Protein AF-S4NLB2-F1 (afdb_monomer)

Solvent-accessible surface area (backbone atoms only — not comparable to full-atom values): 12018 Å² total; per-residue (Å²): 134,70,88,69,50,58,39,32,38,24,29,46,69,40,74,61,77,80,77,90,59,89,82,64,66,84,83,55,87,78,69,77,88,74,82,73,82,70,80,75,80,68,74,53,26,36,31,35,31,47,52,83,40,72,53,58,50,55,47,63,77,41,76,91,56,56,74,74,56,48,50,53,54,40,44,74,73,70,43,65,55,66,62,39,52,50,54,41,51,52,45,51,54,44,50,50,51,51,48,50,52,43,42,76,73,70,27,49,74,48,79,26,43,81,86,69,60,47,70,69,60,57,70,69,28,42,33,38,34,16,38,22,48,46,69,31,36,50,60,53,49,73,73,54,44,54,35,86,41,37,42,46,26,36,27,60,49,55,91,82,42,74,26,91,67,22,35,55,57,66,37,52,78,35,50,64,62,38,52,51,37,52,76,72,57,40,48,37,78,41,75,45,81,59,88,88,84,86,90,86,80,83,82,84,128

Mean predicted aligned error: 9.2 Å

pLDDT: mean 83.98, std 18.99, range [32.34, 98.25]

Radius of gyration: 21.21 Å; Cα contacts (8 Å, |Δi|>4): 287; chains: 1; bounding box: 66×61×53 Å

Sequence (205 aa):
MSVLNNFTVSIAKGIRRLRQNKELCDRLSGRRQHGINEPRLKLDKCLIVSKVTRYEYEKHSHDNIADADLEKILRKRGSDYDAMISNHREQKSFEEGVARSLKEMGLQVEMASRLTYNDKLINWCDVVVPCGGDGTFLLAASRVRDANKPVIGFNSAPHKSVGRLCLPTWCSNDVKGALLALKEGRFRWMRRSRIRTTITCEPKL

Organism: NCBI:txid116150

Nearest PDB structures (foldseek):
  7n29-assembly2_B  TM=8.737E-01  e=9.988E-12  Homo sapiens
  7n29-assembly2_C-4  TM=9.320E-01  e=6.155E-11  Homo sapiens
  7r4l-assembly1_A-2  TM=9.170E-01  e=3.661E-11  Homo sapiens
  7r4m-assembly1_A-2  TM=9.453E-01  e=1.258E-10  Homo sapiens
  7n29-assembly1_A-3  TM=9.520E-01  e=1.981E-10  Homo sapiens

Structure (mmCIF, N/CA/C/O backbone):
data_AF-S4NLB2-F1
#
_entry.id   AF-S4NLB2-F1
#
loop_
_atom_site.group_PDB
_atom_site.id
_atom_site.type_symbol
_atom_site.label_atom_id
_atom_site.label_alt_id
_atom_site.label_comp_id
_atom_site.label_asym_id
_atom_site.label_entity_id
_atom_site.label_seq_id
_atom_site.pdbx_PDB_ins_code
_atom_site.Cartn_x
_atom_site.Cartn_y
_atom_site.Cartn_z
_atom_site.occupancy
_atom_site.B_iso_or_equiv
_atom_site.auth_seq_id
_atom_site.auth_comp_id
_atom_site.auth_asym_id
_atom_site.auth_atom_id
_atom_site.pdbx_PDB_model_num
ATOM 1 N N . MET A 1 1 ? -6.076 -15.756 26.752 1.00 39.25 1 MET A N 1
ATOM 2 C CA . MET A 1 1 ? -6.018 -15.124 25.411 1.00 39.25 1 MET A CA 1
ATOM 3 C C . MET A 1 1 ? -6.215 -16.225 24.377 1.00 39.25 1 MET A C 1
ATOM 5 O O . MET A 1 1 ? -5.323 -17.046 24.221 1.00 39.25 1 MET A O 1
ATOM 9 N N . SER A 1 2 ? -7.419 -16.368 23.812 1.00 36.69 2 SER A N 1
ATOM 10 C CA . SER A 1 2 ? -7.791 -17.590 23.082 1.00 36.69 2 SER A CA 1
ATOM 11 C C . SER A 1 2 ? -7.100 -17.691 21.716 1.00 36.69 2 SER A C 1
ATOM 13 O O . SER A 1 2 ? -6.915 -16.703 21.004 1.00 36.69 2 SER A O 1
ATOM 15 N N . VAL A 1 3 ? -6.754 -18.924 21.344 1.00 41.59 3 VAL A N 1
ATOM 16 C CA . VAL A 1 3 ? -6.052 -19.334 20.112 1.00 41.59 3 VAL A CA 1
ATOM 17 C C . VAL A 1 3 ? -6.827 -18.957 18.827 1.00 41.59 3 VAL A C 1
ATOM 19 O O . VAL A 1 3 ? -6.310 -19.086 17.720 1.00 41.59 3 VAL A O 1
ATOM 22 N N . LEU A 1 4 ? -8.058 -18.446 18.960 1.00 41.47 4 LEU A N 1
ATOM 23 C CA . LEU A 1 4 ? -8.975 -18.105 17.868 1.00 41.47 4 LEU A CA 1
ATOM 24 C C . LEU A 1 4 ? -8.727 -16.726 17.237 1.00 41.47 4 LEU A C 1
ATOM 26 O O . LEU A 1 4 ? -9.200 -16.469 16.129 1.00 41.47 4 LEU A O 1
ATOM 30 N N . ASN A 1 5 ? -7.964 -15.841 17.887 1.00 50.06 5 ASN A N 1
ATOM 31 C CA . ASN A 1 5 ? -7.749 -14.486 17.365 1.00 50.06 5 ASN A CA 1
ATOM 32 C C . ASN A 1 5 ? -6.871 -14.427 16.102 1.00 50.06 5 ASN A C 1
ATOM 34 O O . ASN A 1 5 ? -6.909 -13.416 15.413 1.00 50.06 5 ASN A O 1
ATOM 38 N N . ASN A 1 6 ? -6.177 -15.508 15.728 1.00 57.84 6 ASN A N 1
ATOM 39 C CA . ASN A 1 6 ? -5.274 -15.516 14.568 1.00 57.84 6 ASN A CA 1
ATOM 40 C C . ASN A 1 6 ? -5.946 -15.890 13.230 1.00 57.84 6 ASN A C 1
ATOM 42 O O . ASN A 1 6 ? -5.282 -15.906 12.192 1.00 57.84 6 ASN A O 1
ATOM 46 N N . PHE A 1 7 ? -7.248 -16.204 13.226 1.00 60.56 7 PHE A N 1
ATOM 47 C CA . PHE A 1 7 ? -7.967 -16.664 12.022 1.00 60.56 7 PHE A CA 1
ATOM 48 C C . PHE A 1 7 ? -8.796 -15.586 11.341 1.00 60.56 7 PHE A C 1
ATOM 50 O O . PHE A 1 7 ? -9.510 -15.871 10.382 1.00 60.56 7 PHE A O 1
ATOM 57 N N . THR A 1 8 ? -8.734 -14.350 11.827 1.00 64.62 8 THR A N 1
ATOM 58 C CA . THR A 1 8 ? -9.461 -13.243 11.214 1.00 64.62 8 THR A CA 1
ATOM 59 C C . THR A 1 8 ? -8.553 -12.048 11.015 1.00 64.62 8 THR A C 1
ATOM 61 O O . THR A 1 8 ? -7.635 -11.828 11.793 1.00 64.62 8 THR A O 1
ATOM 64 N N . VAL A 1 9 ? -8.815 -11.268 9.972 1.00 76.75 9 VAL A N 1
ATOM 65 C CA . VAL A 1 9 ? -8.173 -9.966 9.769 1.00 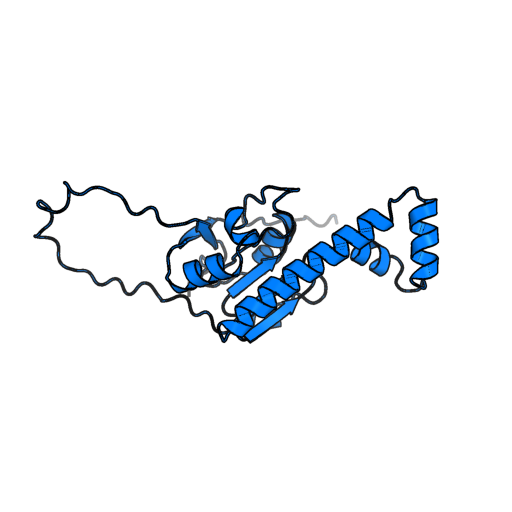76.75 9 VAL A CA 1
ATOM 66 C C . VAL A 1 9 ? -9.234 -8.901 9.602 1.00 76.75 9 VAL A C 1
ATOM 68 O O . VAL A 1 9 ? -10.186 -9.095 8.842 1.00 76.75 9 VAL A O 1
ATOM 71 N N . SER A 1 10 ? -9.093 -7.804 10.340 1.00 81.62 10 SER A N 1
ATOM 72 C CA . SER A 1 10 ? -9.953 -6.640 10.173 1.00 81.62 10 SER A CA 1
ATOM 73 C C . SER A 1 10 ? -9.522 -5.867 8.928 1.00 81.62 10 SER A C 1
ATOM 75 O O . SER A 1 10 ? -8.360 -5.490 8.794 1.00 81.62 10 SER A O 1
ATOM 77 N N . ILE A 1 11 ? -10.452 -5.658 8.001 1.00 80.12 11 ILE A N 1
ATOM 78 C CA . ILE A 1 11 ? -10.231 -4.935 6.747 1.00 80.12 11 ILE A CA 1
ATOM 79 C C . ILE A 1 11 ? -11.267 -3.822 6.589 1.00 80.12 11 ILE A C 1
ATOM 81 O O . ILE A 1 11 ? -12.413 -3.959 7.029 1.00 80.12 11 ILE A O 1
ATOM 85 N N . ALA A 1 12 ? -10.905 -2.739 5.910 1.00 79.81 12 ALA A N 1
ATOM 86 C CA . ALA A 1 12 ? -11.854 -1.685 5.562 1.00 79.81 12 ALA A CA 1
ATOM 87 C C . ALA A 1 12 ? -12.629 -2.051 4.279 1.00 79.81 12 ALA A C 1
ATOM 89 O O . ALA A 1 12 ? -12.026 -2.331 3.248 1.00 79.81 12 ALA A O 1
ATOM 90 N N . LYS A 1 13 ? -13.973 -2.069 4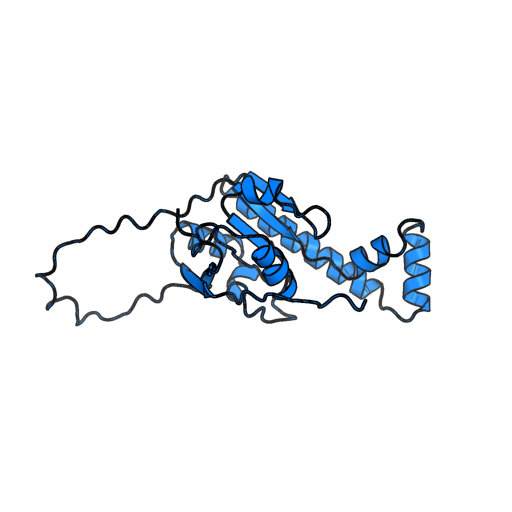.322 1.00 71.69 13 LYS A N 1
ATOM 91 C CA . LYS A 1 13 ? -14.818 -2.488 3.174 1.00 71.69 13 LYS A CA 1
ATOM 92 C C . LYS A 1 13 ? -15.356 -1.319 2.333 1.00 71.69 13 LYS A C 1
ATOM 94 O O . LYS A 1 13 ? -15.708 -1.512 1.174 1.00 71.69 13 LYS A O 1
ATOM 99 N N . GLY A 1 14 ? -15.536 -0.141 2.932 1.00 69.94 14 GLY A N 1
ATOM 100 C CA . GLY A 1 14 ? -16.174 1.020 2.290 1.00 69.94 14 GLY A CA 1
ATOM 101 C C . GLY A 1 14 ? -16.943 1.914 3.267 1.00 69.94 14 GLY A C 1
ATOM 102 O O . GLY A 1 14 ? -16.952 1.642 4.469 1.00 69.94 14 GLY A O 1
ATOM 103 N N . ILE A 1 15 ? -17.593 2.961 2.745 1.00 73.44 15 ILE A N 1
ATOM 104 C CA . ILE A 1 15 ? -18.320 3.975 3.530 1.00 73.44 15 ILE A CA 1
ATOM 105 C C . ILE A 1 15 ? -19.581 3.381 4.192 1.00 73.44 15 ILE A C 1
ATOM 107 O O . ILE A 1 15 ? -20.318 2.598 3.583 1.00 73.44 15 ILE A O 1
ATOM 111 N N . ARG A 1 16 ? -19.859 3.772 5.442 1.00 67.00 16 ARG A N 1
ATOM 112 C CA . ARG A 1 16 ? -21.134 3.554 6.138 1.00 67.00 16 ARG A CA 1
ATOM 113 C C . ARG A 1 16 ? -22.218 4.365 5.410 1.00 67.00 16 ARG A C 1
ATOM 115 O O . ARG A 1 16 ? -22.202 5.589 5.460 1.00 67.00 16 ARG A O 1
ATOM 122 N N . ARG A 1 17 ? -23.171 3.712 4.729 1.00 53.12 17 ARG A N 1
ATOM 123 C CA . ARG A 1 17 ? -24.374 4.415 4.241 1.00 53.12 17 ARG A CA 1
ATOM 124 C C . ARG A 1 17 ? -25.126 4.967 5.455 1.00 53.12 17 ARG A C 1
ATOM 126 O O . ARG A 1 17 ? -25.558 4.178 6.294 1.00 53.12 17 ARG A O 1
ATOM 133 N N . LEU A 1 18 ? -25.318 6.284 5.524 1.00 48.66 18 LEU A N 1
ATOM 134 C CA . LEU A 1 18 ? -26.366 6.875 6.354 1.00 48.66 18 LEU A CA 1
ATOM 135 C C . LEU A 1 18 ? -27.696 6.330 5.817 1.00 48.66 18 LEU A C 1
ATOM 137 O O . LEU A 1 18 ? -28.077 6.631 4.687 1.00 48.66 18 LEU A O 1
ATOM 141 N N . ARG A 1 19 ? -28.374 5.453 6.564 1.00 43.06 19 ARG A N 1
ATOM 142 C CA . ARG A 1 19 ? -29.752 5.078 6.225 1.00 43.06 19 ARG A CA 1
ATOM 143 C C . ARG A 1 19 ? -30.606 6.338 6.377 1.00 43.06 19 ARG A C 1
ATOM 145 O O . ARG A 1 19 ? -30.843 6.772 7.499 1.00 43.06 19 ARG A O 1
ATOM 152 N N . GLN A 1 20 ? -31.078 6.903 5.269 1.00 42.66 20 GLN A N 1
ATOM 153 C CA . GLN A 1 20 ? -32.262 7.758 5.280 1.00 42.66 20 GLN A CA 1
ATOM 154 C C . GLN A 1 20 ? -33.452 6.868 5.653 1.00 42.66 20 GLN A C 1
ATOM 156 O O . GLN A 1 20 ? -34.029 6.219 4.796 1.00 42.66 20 GLN A O 1
ATOM 161 N N . ASN A 1 21 ? -33.771 6.774 6.939 1.00 37.91 21 ASN A N 1
ATOM 162 C CA . ASN A 1 21 ? -35.079 6.323 7.405 1.00 37.91 21 ASN A CA 1
ATOM 163 C C . ASN A 1 21 ? -35.520 7.326 8.464 1.00 37.91 21 ASN A C 1
ATOM 165 O O . ASN A 1 21 ? -35.259 7.148 9.652 1.00 37.91 21 ASN A O 1
ATOM 169 N N . LYS A 1 22 ? -36.151 8.410 8.005 1.00 39.72 22 LYS A N 1
ATOM 170 C CA . LYS A 1 22 ? -36.712 9.455 8.867 1.00 39.72 22 LYS A CA 1
ATOM 171 C C . LYS A 1 22 ? -38.007 9.006 9.570 1.00 39.72 22 LYS A C 1
ATOM 173 O O . LYS A 1 22 ? -38.509 9.737 10.403 1.00 39.72 22 LYS A O 1
ATOM 178 N N . GLU A 1 23 ? -38.498 7.790 9.311 1.00 36.69 23 GLU A N 1
ATOM 179 C CA . GLU A 1 23 ? -39.781 7.291 9.847 1.00 36.69 23 GLU A CA 1
ATOM 180 C C . GLU A 1 23 ? -39.677 6.093 10.808 1.00 36.69 23 GLU A C 1
ATOM 182 O O . GLU A 1 23 ? -40.691 5.597 11.287 1.00 36.69 23 GLU A O 1
ATOM 187 N N . LEU A 1 24 ? -38.470 5.641 11.174 1.00 41.00 24 LEU A N 1
ATOM 188 C CA . LEU A 1 24 ? -38.309 4.657 12.263 1.00 41.00 24 LEU A CA 1
ATOM 189 C C . LEU A 1 24 ? -37.907 5.287 13.607 1.00 41.00 24 LEU A C 1
ATOM 191 O O . LEU A 1 24 ? -37.727 4.563 14.587 1.00 41.00 24 LEU A O 1
ATOM 195 N N . CYS A 1 25 ? -37.735 6.613 13.653 1.00 35.28 25 CYS A N 1
ATOM 196 C CA . CYS A 1 25 ? -37.145 7.302 14.801 1.00 35.28 25 CYS A CA 1
ATOM 197 C C . CYS A 1 25 ? -38.129 7.520 15.966 1.00 35.28 25 CYS A C 1
ATOM 199 O O . CYS A 1 25 ? -37.687 7.569 17.109 1.00 35.28 25 CYS A O 1
ATOM 201 N N . ASP A 1 26 ? -39.443 7.528 15.715 1.00 34.34 26 ASP A N 1
ATOM 202 C CA . ASP A 1 26 ? -40.438 7.857 16.753 1.00 34.34 26 ASP A CA 1
ATOM 203 C C . ASP A 1 26 ? -41.002 6.650 17.517 1.00 34.34 26 ASP A C 1
ATOM 205 O O . ASP A 1 26 ? -41.709 6.821 18.506 1.00 34.34 26 ASP A O 1
ATOM 209 N N . ARG A 1 27 ? -40.669 5.410 17.126 1.00 34.75 27 ARG A N 1
ATOM 210 C CA . ARG A 1 27 ? -41.156 4.192 17.817 1.00 34.75 27 ARG A CA 1
ATOM 211 C C . ARG A 1 27 ? -40.106 3.467 18.661 1.00 34.75 27 ARG A C 1
ATOM 213 O O . ARG A 1 27 ? -40.389 2.404 19.207 1.00 34.75 27 ARG A O 1
ATOM 220 N N . LEU A 1 28 ? -38.899 4.019 18.789 1.00 40.19 28 LEU A N 1
ATOM 221 C CA . LEU A 1 28 ? -37.799 3.416 19.561 1.00 40.19 28 LEU A CA 1
ATOM 222 C C . LEU A 1 28 ? -37.285 4.299 20.707 1.00 40.19 28 LEU A C 1
ATOM 224 O O . LEU A 1 28 ? -36.246 3.995 21.294 1.00 40.19 28 LEU A O 1
ATOM 228 N N . SER A 1 29 ? -38.050 5.316 21.106 1.00 37.59 29 SER A N 1
ATOM 229 C CA . SER A 1 29 ? -37.806 6.212 22.250 1.00 37.59 29 SER A CA 1
ATOM 230 C C . SER A 1 29 ? -37.788 5.519 23.632 1.00 37.59 29 SER A C 1
ATOM 232 O O . SER A 1 29 ? -37.754 6.187 24.658 1.00 37.59 29 SER A O 1
ATOM 234 N N . GLY A 1 30 ? -37.733 4.181 23.684 1.00 36.88 30 GLY A N 1
ATOM 235 C CA . GLY A 1 30 ? -37.656 3.387 24.915 1.00 36.88 30 GLY A CA 1
ATOM 236 C C . GLY A 1 30 ? -36.421 2.490 25.084 1.00 36.88 30 GLY A C 1
ATOM 237 O O . GLY A 1 30 ? -36.326 1.801 26.098 1.00 36.88 30 GLY A O 1
ATOM 238 N N . ARG A 1 31 ? -35.457 2.441 24.149 1.00 36.84 31 ARG A N 1
ATOM 239 C CA . ARG A 1 31 ? -34.266 1.577 24.320 1.00 36.84 31 ARG A CA 1
ATOM 240 C C . ARG A 1 31 ? -33.025 2.368 24.727 1.00 36.84 31 ARG A C 1
ATOM 242 O O . ARG A 1 31 ? -32.374 2.999 23.904 1.00 36.84 31 ARG A O 1
ATOM 249 N N . ARG A 1 32 ? -32.730 2.267 26.031 1.00 36.62 32 ARG A N 1
ATOM 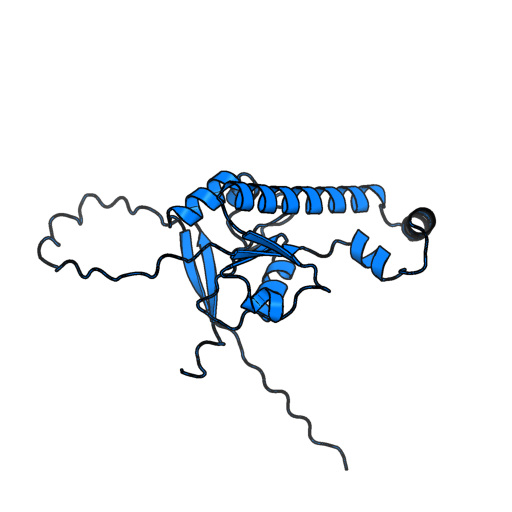250 C CA . ARG A 1 32 ? -31.481 2.599 26.740 1.00 36.62 32 ARG A CA 1
ATOM 251 C C . ARG A 1 32 ? -30.278 2.757 25.803 1.00 36.62 32 ARG A C 1
ATOM 253 O O . ARG A 1 32 ? -29.897 1.808 25.120 1.00 36.62 32 ARG A O 1
ATOM 260 N N . GLN A 1 33 ? -29.644 3.927 25.865 1.00 37.69 33 GLN A N 1
ATOM 261 C CA . GLN A 1 33 ? -28.302 4.166 25.344 1.00 37.69 33 GLN A CA 1
ATOM 262 C C . GLN A 1 33 ? -27.330 3.159 25.980 1.00 37.69 33 GLN A C 1
ATOM 264 O O . GLN A 1 33 ? -26.836 3.354 27.085 1.00 37.69 33 GLN A O 1
ATOM 269 N N . HIS A 1 34 ? -27.072 2.047 25.296 1.00 32.34 34 HIS A N 1
ATOM 270 C CA . HIS A 1 34 ? -25.879 1.254 25.544 1.00 32.34 34 HIS A CA 1
ATOM 271 C C . HIS A 1 34 ? -24.748 1.928 24.773 1.00 32.34 34 HIS A C 1
ATOM 273 O O . HIS A 1 34 ? -24.600 1.739 23.565 1.00 32.34 34 HIS A O 1
ATOM 279 N N . GLY A 1 35 ? -23.986 2.763 25.479 1.00 38.03 35 GLY A N 1
ATOM 280 C CA . GLY A 1 35 ? -22.687 3.235 25.025 1.00 38.03 35 GLY A CA 1
ATOM 281 C C . GLY A 1 35 ? -21.752 2.042 24.874 1.00 38.03 35 GLY A C 1
ATOM 282 O O . GLY A 1 35 ? -21.059 1.658 25.811 1.00 38.03 35 GLY A O 1
ATOM 283 N N . ILE A 1 36 ? -21.753 1.425 23.695 1.00 38.19 36 ILE A N 1
ATOM 284 C CA . ILE A 1 36 ? -20.679 0.523 23.301 1.00 38.19 36 ILE A CA 1
ATOM 285 C C . ILE A 1 36 ? -19.493 1.438 23.006 1.00 38.19 36 ILE A C 1
ATOM 287 O O . ILE A 1 36 ? -19.477 2.131 21.990 1.00 38.19 36 ILE A O 1
ATOM 291 N N . ASN A 1 37 ? -18.522 1.468 23.920 1.00 37.03 37 ASN A N 1
ATOM 292 C CA . ASN A 1 37 ? -17.165 1.925 23.643 1.00 37.03 37 ASN A CA 1
ATOM 293 C C . ASN A 1 37 ? -16.599 1.050 22.510 1.00 37.03 37 ASN A C 1
ATOM 295 O O . ASN A 1 37 ? -15.885 0.081 22.766 1.00 37.03 37 ASN A O 1
ATOM 299 N N . GLU A 1 38 ? -16.950 1.334 21.251 1.00 47.97 38 GLU A N 1
ATOM 300 C CA . GLU A 1 38 ? -16.191 0.796 20.128 1.00 47.97 38 GLU A CA 1
ATOM 301 C C . GLU A 1 38 ? -14.771 1.364 20.266 1.00 47.97 38 GLU A C 1
ATOM 303 O O . GLU A 1 38 ? -14.618 2.588 20.359 1.00 47.97 38 GLU A O 1
ATOM 308 N N . PRO A 1 39 ? -13.730 0.517 20.335 1.00 48.28 39 PRO A N 1
ATOM 309 C CA . PRO A 1 39 ? -12.367 1.000 20.459 1.00 48.28 39 PRO A CA 1
ATOM 310 C C . PRO A 1 39 ? -12.077 1.915 19.270 1.00 48.28 39 PRO A C 1
ATOM 312 O O . PRO A 1 39 ? -12.137 1.492 18.113 1.00 48.28 39 PRO A O 1
ATOM 315 N N . ARG A 1 40 ? -11.795 3.193 19.554 1.00 57.66 40 ARG A N 1
ATOM 316 C CA . ARG A 1 40 ? -11.295 4.123 18.541 1.00 57.66 40 ARG A CA 1
ATOM 317 C C . ARG A 1 40 ? -10.033 3.503 17.953 1.00 57.66 40 ARG A C 1
ATOM 319 O O . ARG A 1 40 ? -9.150 3.086 18.701 1.00 57.66 40 ARG A O 1
ATOM 326 N N . LEU A 1 41 ? -9.982 3.402 16.627 1.00 66.56 41 LEU A N 1
ATOM 327 C CA . LEU A 1 41 ? -8.827 2.851 15.932 1.00 66.56 41 LEU A CA 1
ATOM 328 C C . LEU A 1 41 ? -7.604 3.685 16.325 1.00 66.56 41 LEU A C 1
ATOM 330 O O . LEU A 1 41 ? -7.553 4.877 16.020 1.00 66.56 41 LEU A O 1
ATOM 334 N N . LYS A 1 42 ? -6.653 3.080 17.036 1.00 75.69 42 LYS A N 1
ATOM 335 C CA . LYS A 1 42 ? -5.387 3.739 17.333 1.00 75.69 42 LYS A CA 1
ATOM 336 C C . LYS A 1 42 ? -4.598 3.798 16.028 1.00 75.69 42 LYS A C 1
ATOM 338 O O . LYS A 1 42 ? -4.337 2.766 15.418 1.00 75.69 42 LYS A O 1
ATOM 343 N N . LEU A 1 43 ? -4.330 5.008 15.557 1.00 83.56 43 LEU A N 1
ATOM 344 C CA . LEU A 1 43 ? -3.747 5.291 14.250 1.00 83.56 43 LEU A CA 1
ATOM 345 C C . LEU A 1 43 ? -2.539 6.204 14.443 1.00 83.56 43 LEU A C 1
ATOM 347 O O . LEU A 1 43 ? -2.528 7.304 13.908 1.00 83.56 43 LEU A O 1
ATOM 351 N N . ASP A 1 44 ? -1.548 5.766 15.221 1.00 92.38 44 ASP A N 1
ATOM 352 C CA . ASP A 1 44 ? -0.354 6.580 15.485 1.00 92.38 44 ASP A CA 1
ATOM 353 C C . ASP A 1 44 ? 0.819 6.113 14.615 1.00 92.38 44 ASP A C 1
ATOM 355 O O . ASP A 1 44 ? 1.572 6.930 14.081 1.00 92.38 44 ASP A O 1
ATOM 359 N N . LYS A 1 45 ? 0.958 4.791 14.437 1.00 96.75 45 LYS A N 1
ATOM 360 C CA . LYS A 1 45 ? 2.035 4.165 13.660 1.00 96.75 45 LYS A CA 1
ATOM 361 C C . LYS A 1 45 ? 1.489 3.360 12.490 1.00 96.75 45 LYS A C 1
ATOM 363 O O . LYS A 1 45 ? 0.773 2.372 12.669 1.00 96.75 45 LYS A O 1
ATOM 368 N N . CYS A 1 46 ? 1.874 3.748 11.284 1.00 97.19 46 CYS A N 1
ATOM 369 C CA . CYS A 1 46 ? 1.436 3.137 10.043 1.00 97.19 46 CYS A CA 1
ATOM 370 C C . CYS A 1 46 ? 2.601 2.462 9.319 1.00 97.19 46 CYS A C 1
ATOM 372 O O . CYS A 1 46 ? 3.631 3.083 9.066 1.00 97.19 46 CYS A O 1
ATOM 374 N N . LEU A 1 47 ? 2.409 1.205 8.924 1.00 98.25 47 LEU A N 1
ATOM 375 C CA . LEU A 1 47 ? 3.331 0.497 8.044 1.00 98.25 47 LEU A CA 1
ATOM 376 C C . LEU A 1 47 ? 2.749 0.404 6.636 1.00 98.25 47 LEU A C 1
ATOM 378 O O . LEU A 1 47 ? 1.757 -0.294 6.421 1.00 98.25 47 LEU A O 1
ATOM 382 N N . ILE A 1 48 ? 3.390 1.048 5.668 1.00 98.25 48 ILE A N 1
ATOM 383 C CA . ILE A 1 48 ? 3.061 0.884 4.253 1.00 98.25 48 ILE A CA 1
ATOM 384 C C . ILE A 1 48 ? 3.775 -0.354 3.714 1.00 98.25 48 ILE A C 1
ATOM 386 O O . ILE A 1 48 ? 4.980 -0.517 3.899 1.00 98.25 48 ILE A O 1
ATOM 390 N N . VAL A 1 49 ? 3.034 -1.219 3.020 1.00 98.00 49 VAL A N 1
ATOM 391 C CA . VAL A 1 49 ? 3.607 -2.368 2.303 1.00 98.00 49 VAL A CA 1
ATOM 392 C C . VAL A 1 49 ? 3.565 -2.080 0.810 1.00 98.00 49 VAL A C 1
ATOM 394 O O . VAL A 1 49 ? 2.490 -2.040 0.206 1.00 98.00 49 VAL A O 1
ATOM 397 N N . SER A 1 50 ? 4.741 -1.873 0.230 1.00 96.25 50 SER A N 1
ATOM 398 C CA . SER A 1 50 ? 4.930 -1.509 -1.172 1.00 96.25 50 SER A CA 1
ATOM 399 C C . SER A 1 50 ? 4.792 -2.712 -2.102 1.00 96.25 50 SER A C 1
ATOM 401 O O . SER A 1 50 ? 5.227 -3.830 -1.797 1.00 96.25 50 SER A O 1
ATOM 403 N N . LYS A 1 51 ? 4.215 -2.481 -3.283 1.00 95.19 51 LYS A N 1
ATOM 404 C CA . LYS A 1 51 ? 4.182 -3.478 -4.359 1.00 95.19 51 LYS A CA 1
ATOM 405 C C . LYS A 1 51 ? 5.589 -3.641 -4.932 1.00 95.19 51 LYS A C 1
ATOM 407 O O . LYS A 1 51 ? 6.213 -2.657 -5.308 1.00 95.19 51 LYS A O 1
ATOM 412 N N . VAL A 1 52 ? 6.038 -4.887 -5.093 1.00 93.88 52 VAL A N 1
ATOM 413 C CA . VAL A 1 52 ? 7.218 -5.176 -5.922 1.00 93.88 52 VAL A CA 1
ATOM 414 C C . VAL A 1 52 ? 6.827 -4.986 -7.384 1.00 93.88 52 VAL A C 1
ATOM 416 O O . VAL A 1 52 ? 5.958 -5.686 -7.910 1.00 93.88 52 VAL A O 1
ATOM 419 N N . THR A 1 53 ? 7.425 -3.992 -8.022 1.00 94.19 53 THR A N 1
ATOM 420 C CA . THR A 1 53 ? 7.237 -3.709 -9.446 1.00 94.19 53 THR A CA 1
ATOM 421 C C . THR A 1 53 ? 8.033 -4.693 -10.298 1.00 94.19 53 THR A C 1
ATOM 423 O O . THR A 1 53 ? 9.002 -5.294 -9.837 1.00 94.19 53 THR A O 1
ATOM 426 N N . ARG A 1 54 ? 7.649 -4.845 -11.572 1.00 93.06 54 ARG A N 1
ATOM 427 C CA . ARG A 1 54 ? 8.420 -5.674 -12.509 1.00 93.06 54 ARG A CA 1
ATOM 428 C C . ARG A 1 54 ? 9.865 -5.184 -12.620 1.00 93.06 54 ARG A C 1
ATOM 430 O O . ARG A 1 54 ? 10.766 -6.004 -12.585 1.00 93.06 54 ARG A O 1
ATOM 437 N N . TYR A 1 55 ? 10.072 -3.869 -12.670 1.00 93.50 55 TYR A N 1
ATOM 438 C CA . TYR A 1 55 ? 11.413 -3.287 -12.703 1.00 93.50 55 TYR A CA 1
ATOM 439 C C . TYR A 1 55 ? 12.262 -3.700 -11.493 1.00 93.50 55 TYR A C 1
ATOM 441 O O . TYR A 1 55 ? 13.373 -4.186 -11.665 1.00 93.50 55 TYR A O 1
ATOM 449 N N . GLU A 1 56 ? 11.726 -3.586 -10.273 1.00 92.38 56 GLU A N 1
ATOM 450 C CA . GLU A 1 56 ? 12.443 -4.017 -9.062 1.00 92.38 56 GLU A CA 1
ATOM 451 C C . GLU A 1 56 ? 12.739 -5.517 -9.066 1.00 92.38 56 GLU A C 1
ATOM 453 O O . GLU A 1 56 ? 13.801 -5.926 -8.613 1.00 92.38 56 GLU A O 1
ATOM 458 N N . TYR A 1 57 ? 11.820 -6.336 -9.582 1.00 92.62 57 TYR A N 1
ATOM 459 C CA . TYR A 1 57 ? 12.042 -7.774 -9.713 1.00 92.62 57 TYR A CA 1
ATOM 460 C C . TYR A 1 57 ? 13.174 -8.099 -10.698 1.00 92.62 57 TYR A C 1
ATOM 462 O O . TYR A 1 57 ? 14.037 -8.920 -10.389 1.00 92.62 57 TYR A O 1
ATOM 470 N N . GLU A 1 58 ? 13.187 -7.456 -11.869 1.00 92.75 58 GLU A N 1
ATOM 471 C CA . GLU A 1 58 ? 14.233 -7.649 -12.879 1.00 92.75 58 GLU A CA 1
ATOM 472 C C . GLU A 1 58 ? 15.589 -7.175 -12.356 1.00 92.75 58 GLU A C 1
ATOM 474 O O . GLU A 1 58 ? 16.579 -7.887 -12.512 1.00 92.75 58 GLU A O 1
ATOM 479 N N . LYS A 1 59 ? 15.621 -6.024 -11.672 1.00 90.69 59 LYS A N 1
ATOM 480 C CA . LYS A 1 59 ? 16.827 -5.508 -11.021 1.00 90.69 59 LYS A CA 1
ATOM 481 C C . LYS A 1 59 ? 17.339 -6.477 -9.959 1.00 90.69 59 LYS A C 1
ATOM 483 O O . LYS A 1 59 ? 18.511 -6.823 -9.987 1.00 90.69 59 LYS A O 1
ATOM 488 N N . HIS A 1 60 ? 16.449 -6.993 -9.109 1.00 88.12 60 HIS A N 1
ATOM 489 C CA . HIS A 1 60 ? 16.826 -7.951 -8.071 1.00 88.12 60 HIS A CA 1
ATOM 490 C C . HIS A 1 60 ? 17.314 -9.297 -8.632 1.00 88.12 60 HIS A C 1
ATOM 492 O O . HIS A 1 60 ? 18.206 -9.937 -8.091 1.00 88.12 60 HIS A O 1
ATOM 498 N N . SER A 1 61 ? 16.746 -9.737 -9.755 1.00 86.94 61 SER A N 1
ATOM 499 C CA . SER A 1 61 ? 17.176 -10.973 -10.423 1.00 86.94 61 SER A CA 1
ATOM 500 C C . SER A 1 61 ? 18.554 -10.838 -11.088 1.00 86.94 61 SER A C 1
ATOM 502 O O . SER A 1 61 ? 19.170 -11.847 -11.424 1.00 86.94 61 SER A O 1
ATOM 504 N N . HIS A 1 62 ? 19.037 -9.606 -11.279 1.00 84.69 62 HIS A N 1
ATOM 505 C CA . HIS A 1 62 ? 20.313 -9.279 -11.910 1.00 84.69 62 HIS A CA 1
ATOM 506 C C . HIS A 1 62 ? 21.142 -8.341 -11.013 1.00 84.69 62 HIS A C 1
ATOM 508 O O . HIS A 1 62 ? 21.709 -7.365 -11.502 1.00 84.69 62 HIS A O 1
ATOM 514 N N . ASP A 1 63 ? 21.235 -8.650 -9.711 1.00 74.25 63 ASP A N 1
ATOM 515 C CA . ASP A 1 63 ? 21.869 -7.808 -8.674 1.00 74.25 63 ASP A CA 1
ATOM 516 C C . ASP A 1 63 ? 23.330 -7.381 -8.982 1.00 74.25 63 ASP A C 1
ATOM 518 O O . ASP A 1 63 ? 23.833 -6.433 -8.384 1.00 74.25 63 ASP A O 1
ATOM 522 N N . ASN A 1 64 ? 24.003 -8.025 -9.945 1.00 81.69 64 ASN A N 1
ATOM 523 C CA . ASN A 1 64 ? 25.393 -7.752 -10.340 1.00 81.69 64 ASN A CA 1
ATOM 524 C C . ASN A 1 64 ? 25.545 -7.010 -11.685 1.00 81.69 64 ASN A C 1
ATOM 526 O O . ASN A 1 6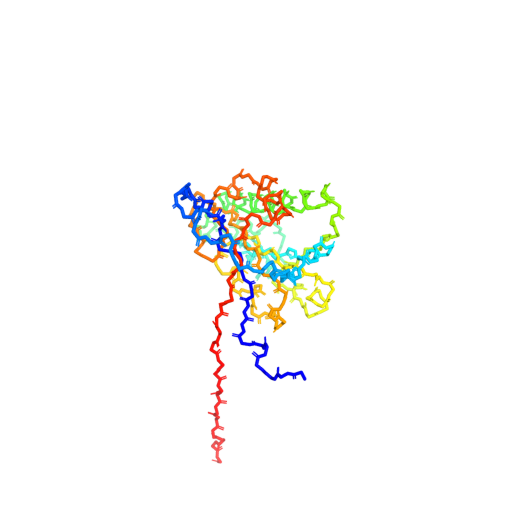4 ? 26.642 -6.987 -12.245 1.00 81.69 64 ASN A O 1
ATOM 530 N N . ILE A 1 65 ? 24.469 -6.453 -12.250 1.00 86.19 65 ILE A N 1
ATOM 531 C CA . ILE A 1 65 ? 24.492 -5.776 -13.556 1.00 86.19 65 ILE A CA 1
ATOM 532 C C . ILE A 1 65 ? 24.186 -4.285 -13.381 1.00 86.19 65 ILE A C 1
ATOM 534 O O . ILE A 1 65 ? 23.296 -3.906 -12.623 1.00 86.19 65 ILE A O 1
ATOM 538 N N . ALA A 1 66 ? 24.914 -3.427 -14.099 1.00 85.75 66 ALA A N 1
ATOM 539 C CA . ALA A 1 66 ? 24.640 -1.993 -14.124 1.00 85.75 66 ALA A CA 1
ATOM 540 C C . ALA A 1 66 ? 23.271 -1.690 -14.765 1.00 85.75 66 ALA A C 1
ATOM 542 O O . ALA A 1 66 ? 22.875 -2.340 -15.733 1.00 85.75 66 ALA A O 1
ATOM 543 N N . ASP A 1 67 ? 22.578 -0.648 -14.291 1.00 83.94 67 ASP A N 1
ATOM 544 C CA . ASP A 1 67 ? 21.228 -0.284 -14.764 1.00 83.94 67 ASP A CA 1
ATOM 545 C C . ASP A 1 67 ? 21.161 -0.095 -16.300 1.00 83.94 67 ASP A C 1
ATOM 547 O O . ASP A 1 67 ? 20.191 -0.504 -16.938 1.00 83.94 67 ASP A O 1
ATOM 551 N N . ALA A 1 68 ? 22.220 0.445 -16.917 1.00 86.44 68 ALA A N 1
ATOM 552 C CA . ALA A 1 68 ? 22.304 0.625 -18.371 1.00 86.44 68 ALA A CA 1
ATOM 553 C C . ALA A 1 68 ? 22.378 -0.701 -19.153 1.00 86.44 68 ALA A C 1
ATOM 555 O O . ALA A 1 68 ? 21.871 -0.801 -20.272 1.00 86.44 68 ALA A O 1
ATOM 556 N N . ASP A 1 69 ? 23.005 -1.729 -18.584 1.00 90.25 69 ASP A N 1
ATOM 557 C CA . ASP A 1 69 ? 23.096 -3.044 -19.218 1.00 90.25 69 ASP A CA 1
ATOM 558 C C . ASP A 1 69 ? 21.837 -3.875 -18.958 1.00 90.25 69 ASP A C 1
ATOM 560 O O . ASP A 1 69 ? 21.395 -4.612 -19.844 1.00 90.25 69 ASP A O 1
ATOM 564 N N . LEU A 1 70 ? 21.188 -3.680 -17.805 1.00 91.00 70 LEU A N 1
ATOM 565 C CA . LEU A 1 70 ? 19.866 -4.236 -17.526 1.00 91.00 70 LEU A CA 1
ATOM 566 C C . LEU A 1 70 ? 18.841 -3.768 -18.568 1.00 91.00 70 LEU A C 1
ATOM 568 O O . LEU A 1 70 ? 18.112 -4.592 -19.120 1.00 91.00 70 LEU A O 1
ATOM 572 N N . GLU A 1 71 ? 18.823 -2.474 -18.901 1.00 93.94 71 GLU A N 1
ATOM 573 C CA . GLU A 1 71 ? 17.952 -1.940 -19.954 1.00 93.94 71 GLU A CA 1
ATOM 574 C C . GLU A 1 71 ? 18.161 -2.664 -21.293 1.00 93.94 71 GLU A C 1
ATOM 576 O O . GLU A 1 71 ? 17.197 -3.149 -21.895 1.00 93.94 71 GLU A O 1
ATOM 581 N N . LYS A 1 72 ? 19.416 -2.803 -21.744 1.00 93.56 72 LYS A N 1
ATOM 582 C CA . LYS A 1 72 ? 19.743 -3.503 -22.999 1.00 93.56 72 LYS A CA 1
ATOM 583 C C . LYS A 1 72 ? 19.257 -4.951 -22.981 1.00 93.56 72 LYS A C 1
ATOM 585 O O . LYS A 1 72 ? 18.684 -5.413 -23.968 1.00 93.56 72 LYS A O 1
ATOM 590 N N . ILE A 1 73 ? 19.462 -5.666 -21.872 1.00 92.25 73 ILE A N 1
ATOM 591 C CA . ILE A 1 73 ? 19.020 -7.059 -21.706 1.00 92.25 73 ILE A CA 1
ATOM 592 C C . ILE A 1 73 ? 17.494 -7.153 -21.805 1.00 92.25 73 ILE A C 1
ATOM 594 O O . ILE A 1 73 ? 16.974 -8.004 -22.532 1.00 92.25 73 ILE A O 1
ATOM 598 N N . LEU A 1 74 ? 16.773 -6.274 -21.106 1.00 93.88 74 LEU A N 1
ATOM 599 C CA . LEU A 1 74 ? 15.312 -6.273 -21.086 1.00 93.88 74 LEU A CA 1
ATOM 600 C C . LEU A 1 74 ? 14.729 -5.948 -22.463 1.00 93.88 74 LEU A C 1
ATOM 602 O O . LEU A 1 74 ? 13.840 -6.668 -22.928 1.00 93.88 74 LEU A O 1
ATOM 606 N N . ARG A 1 75 ? 15.273 -4.938 -23.152 1.00 95.62 75 ARG A N 1
ATOM 607 C CA . ARG A 1 75 ? 14.865 -4.595 -24.522 1.00 95.62 75 ARG A CA 1
ATOM 608 C C . ARG A 1 75 ? 15.171 -5.725 -25.505 1.00 95.62 75 ARG A C 1
ATOM 610 O O . ARG A 1 75 ? 14.304 -6.089 -26.294 1.00 95.62 75 ARG A O 1
ATOM 617 N N . LYS A 1 76 ? 16.349 -6.356 -25.416 1.00 95.19 76 LYS A N 1
ATOM 618 C CA . LYS A 1 76 ? 16.728 -7.501 -26.269 1.00 95.19 76 LYS A CA 1
ATOM 619 C C . LYS A 1 76 ? 15.799 -8.708 -26.088 1.00 95.19 76 LYS A C 1
ATOM 621 O O . LYS A 1 76 ? 15.564 -9.445 -27.038 1.00 95.19 76 LYS A O 1
ATOM 626 N N . ARG A 1 77 ? 15.244 -8.899 -24.886 1.00 93.75 77 ARG A N 1
ATOM 627 C CA . ARG A 1 77 ? 14.228 -9.925 -24.580 1.00 93.75 77 ARG A CA 1
ATOM 628 C C . ARG A 1 77 ? 12.809 -9.549 -25.034 1.00 93.75 77 ARG A C 1
ATOM 630 O O . ARG A 1 77 ? 11.879 -10.302 -24.761 1.00 93.75 77 ARG A O 1
ATOM 637 N N . GLY A 1 78 ? 12.625 -8.399 -25.683 1.00 94.31 78 GLY A N 1
ATOM 638 C CA . GLY A 1 78 ? 11.322 -7.917 -26.150 1.00 94.31 78 GLY A CA 1
ATOM 639 C C . GLY A 1 78 ? 10.469 -7.259 -25.063 1.00 94.31 78 GLY A C 1
ATOM 640 O O . GLY A 1 78 ? 9.259 -7.139 -25.228 1.00 94.31 78 GLY A O 1
ATOM 641 N N . SER A 1 79 ? 11.060 -6.851 -23.934 1.00 94.44 79 SER A N 1
ATOM 642 C CA . SER A 1 79 ? 10.320 -6.102 -22.913 1.00 94.44 79 SER A CA 1
ATOM 643 C C . SER A 1 79 ? 10.214 -4.628 -23.286 1.00 94.44 79 SER A C 1
ATOM 645 O O . SER A 1 79 ? 11.210 -3.998 -23.639 1.00 94.44 79 SER A O 1
ATOM 647 N N . ASP A 1 80 ? 9.021 -4.061 -23.112 1.00 95.62 80 ASP A N 1
ATOM 648 C CA . ASP A 1 80 ? 8.816 -2.614 -23.138 1.00 95.62 80 ASP A CA 1
ATOM 649 C C . ASP A 1 80 ? 9.384 -1.993 -21.851 1.00 95.62 80 ASP A C 1
ATOM 651 O O . ASP A 1 80 ? 8.739 -1.965 -20.796 1.00 95.62 80 ASP A O 1
ATOM 655 N N . TYR A 1 81 ? 10.649 -1.581 -21.925 1.00 94.81 81 TYR A N 1
ATOM 656 C CA . TYR A 1 81 ? 11.375 -1.003 -20.800 1.00 94.81 81 TYR A CA 1
ATOM 657 C C . TYR A 1 81 ? 10.807 0.359 -20.385 1.00 94.81 81 TYR A C 1
ATOM 659 O O . TYR A 1 81 ? 10.690 0.635 -19.191 1.00 94.81 81 TYR A O 1
ATOM 667 N N . ASP A 1 82 ? 10.386 1.179 -21.348 1.00 95.56 82 ASP A N 1
ATOM 668 C CA . ASP A 1 82 ? 9.875 2.525 -21.085 1.00 95.56 82 ASP A CA 1
ATOM 669 C C . ASP A 1 82 ? 8.554 2.460 -20.316 1.00 95.56 82 ASP A C 1
ATOM 671 O O . ASP A 1 82 ? 8.403 3.097 -19.267 1.00 95.56 82 ASP A O 1
ATOM 675 N N . ALA A 1 83 ? 7.627 1.599 -20.751 1.00 95.00 83 ALA A N 1
ATOM 676 C CA . ALA A 1 83 ? 6.407 1.333 -19.998 1.00 95.00 83 ALA A CA 1
ATOM 677 C C . ALA A 1 83 ? 6.710 0.717 -18.624 1.00 95.00 83 ALA A C 1
ATOM 679 O O . ALA A 1 83 ? 6.045 1.043 -17.637 1.00 95.00 83 ALA A O 1
ATOM 680 N N . MET A 1 84 ? 7.708 -0.167 -18.518 1.00 95.38 84 MET A N 1
ATOM 681 C CA . MET A 1 84 ? 8.095 -0.782 -17.244 1.00 95.38 84 MET A CA 1
ATOM 682 C C . MET A 1 84 ? 8.583 0.258 -16.225 1.00 95.38 84 MET A C 1
ATOM 684 O O . MET A 1 84 ? 8.121 0.248 -15.080 1.00 95.38 84 MET A O 1
ATOM 688 N N . ILE A 1 85 ? 9.468 1.166 -16.640 1.00 95.75 85 ILE A N 1
ATOM 689 C CA . ILE A 1 85 ? 9.981 2.260 -15.807 1.00 95.75 85 ILE A CA 1
ATOM 690 C C . ILE A 1 85 ? 8.877 3.254 -15.468 1.00 95.75 85 ILE A C 1
ATOM 692 O O . ILE A 1 85 ? 8.767 3.666 -14.313 1.00 95.75 85 ILE A O 1
ATOM 696 N N . SER A 1 86 ? 8.034 3.613 -16.437 1.00 96.06 86 SER A N 1
ATOM 697 C CA . SER A 1 86 ? 6.900 4.510 -16.204 1.00 96.06 86 SER A CA 1
ATOM 698 C C . SER A 1 86 ? 5.964 3.953 -15.125 1.00 96.06 86 SER A C 1
ATOM 700 O O . SER A 1 86 ? 5.719 4.601 -14.109 1.00 96.06 86 SER A O 1
ATOM 702 N N . ASN A 1 87 ? 5.565 2.683 -15.257 1.00 94.88 87 ASN A N 1
ATOM 703 C CA . ASN A 1 87 ? 4.759 1.982 -14.256 1.00 94.88 87 ASN A CA 1
ATOM 704 C C . ASN A 1 87 ? 5.445 1.919 -12.879 1.00 94.88 87 ASN A C 1
ATOM 706 O O . ASN A 1 87 ? 4.775 1.993 -11.847 1.00 94.88 87 ASN A O 1
ATOM 710 N N . HIS A 1 88 ? 6.770 1.747 -12.845 1.00 95.88 88 HIS A N 1
ATOM 711 C CA . HIS A 1 88 ? 7.530 1.755 -11.596 1.00 95.88 88 HIS A CA 1
ATOM 712 C C . HIS A 1 88 ? 7.486 3.131 -10.919 1.00 95.88 88 HIS A C 1
ATOM 714 O O . HIS A 1 88 ? 7.204 3.218 -9.725 1.00 95.88 88 HIS A O 1
ATOM 720 N N . ARG A 1 89 ? 7.698 4.208 -11.682 1.00 96.69 89 ARG A N 1
ATOM 721 C CA . ARG A 1 89 ? 7.635 5.587 -11.178 1.00 96.69 89 ARG A CA 1
ATOM 722 C C . ARG A 1 89 ? 6.236 5.955 -10.689 1.00 96.69 89 ARG A C 1
ATOM 724 O O . ARG A 1 89 ? 6.118 6.509 -9.600 1.00 96.69 89 ARG A O 1
ATOM 731 N N . GLU A 1 90 ? 5.187 5.591 -11.431 1.00 95.75 90 GLU A N 1
ATOM 732 C CA . GLU A 1 90 ? 3.789 5.763 -11.003 1.00 95.75 90 GLU A CA 1
ATOM 733 C C . GLU A 1 90 ? 3.533 5.082 -9.650 1.00 95.75 90 GLU A C 1
ATOM 735 O O . GLU A 1 90 ? 2.973 5.690 -8.738 1.00 95.75 90 GLU A O 1
ATOM 740 N N . GLN A 1 91 ? 3.998 3.836 -9.489 1.00 95.88 91 GLN A N 1
ATOM 741 C CA . GLN A 1 91 ? 3.864 3.094 -8.236 1.00 95.88 91 GLN A CA 1
ATOM 742 C C . GLN A 1 91 ? 4.556 3.813 -7.070 1.00 95.88 91 GLN A C 1
ATOM 744 O O . GLN A 1 91 ? 3.951 3.960 -6.009 1.00 95.88 91 GLN A O 1
ATOM 749 N N . LYS A 1 92 ? 5.808 4.254 -7.247 1.00 96.69 92 LYS A N 1
ATOM 750 C CA . LYS A 1 92 ? 6.561 4.939 -6.183 1.00 96.69 92 LYS A CA 1
ATOM 751 C C . LYS A 1 92 ? 5.967 6.292 -5.832 1.00 96.69 92 LYS A C 1
ATOM 753 O O . LYS A 1 92 ? 5.776 6.574 -4.654 1.00 96.69 92 LYS A O 1
ATOM 758 N N . SER A 1 93 ? 5.564 7.065 -6.836 1.00 96.94 93 SER A N 1
ATOM 759 C CA . SER A 1 93 ? 4.890 8.345 -6.625 1.00 96.94 93 SER A CA 1
ATOM 760 C C . SER A 1 93 ? 3.591 8.183 -5.827 1.00 96.94 93 SER A C 1
ATOM 762 O O . SER A 1 93 ? 3.327 8.953 -4.901 1.00 96.94 93 SER A O 1
ATOM 764 N N . PHE A 1 94 ? 2.807 7.139 -6.119 1.00 96.94 94 PHE A N 1
ATOM 765 C CA . PHE A 1 94 ? 1.601 6.822 -5.358 1.00 96.94 94 PHE A CA 1
ATOM 766 C C . PHE A 1 94 ? 1.912 6.478 -3.893 1.00 96.94 94 PHE A C 1
ATOM 768 O O . PHE A 1 94 ? 1.296 7.032 -2.982 1.00 96.94 94 PHE A O 1
ATOM 775 N N . 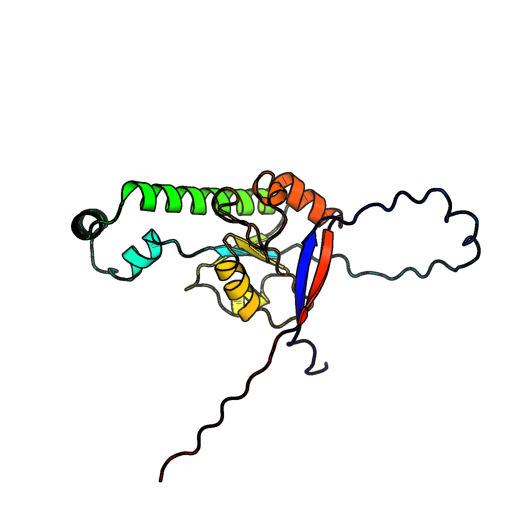GLU A 1 95 ? 2.880 5.587 -3.654 1.00 97.06 95 GLU A N 1
ATOM 776 C CA . GLU A 1 95 ? 3.308 5.186 -2.306 1.00 97.06 95 GLU A CA 1
ATOM 777 C C . GLU A 1 95 ? 3.799 6.383 -1.478 1.00 97.06 95 GLU A C 1
ATOM 779 O O . GLU A 1 95 ? 3.398 6.556 -0.325 1.00 97.06 95 GLU A O 1
ATOM 784 N N . GLU A 1 96 ? 4.614 7.247 -2.082 1.00 97.00 96 GLU A N 1
ATOM 785 C C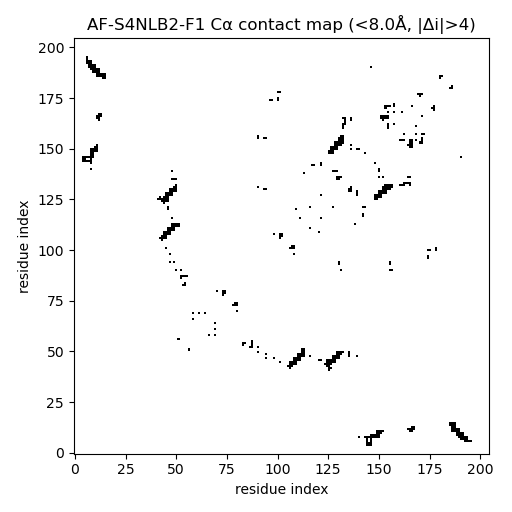A . GLU A 1 96 ? 5.096 8.484 -1.469 1.00 97.00 96 GLU A CA 1
ATOM 786 C C . GLU A 1 96 ? 3.957 9.463 -1.173 1.00 97.00 96 GLU A C 1
ATOM 788 O O . GLU A 1 96 ? 3.954 10.103 -0.121 1.00 97.00 96 GLU A O 1
ATOM 793 N N . GLY A 1 97 ? 2.963 9.567 -2.060 1.00 97.50 97 GLY A N 1
ATOM 794 C CA . GLY A 1 97 ? 1.771 10.388 -1.847 1.00 97.50 97 GLY A CA 1
ATOM 795 C C . GLY A 1 97 ? 0.943 9.926 -0.644 1.00 97.50 97 GLY A C 1
ATOM 796 O O . GLY A 1 97 ? 0.509 10.752 0.168 1.00 97.50 97 GLY A O 1
ATOM 797 N N . VAL A 1 98 ? 0.779 8.609 -0.481 1.00 97.69 98 VAL A N 1
ATOM 798 C CA . VAL A 1 98 ? 0.131 8.009 0.697 1.00 97.69 98 VAL A CA 1
ATOM 799 C C . VAL A 1 98 ? 0.950 8.274 1.958 1.00 97.69 98 VAL A C 1
ATOM 801 O O . VAL A 1 98 ? 0.404 8.766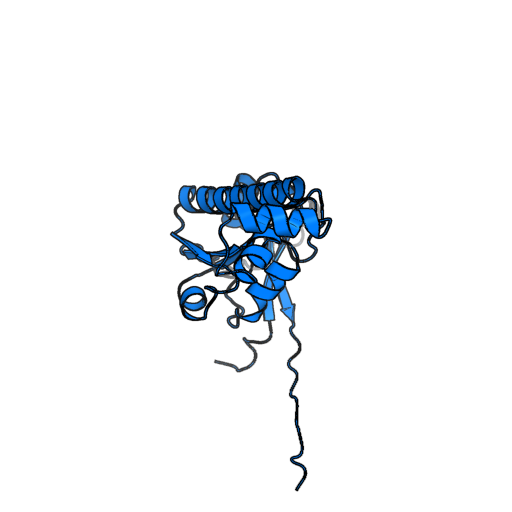 2.947 1.00 97.69 98 VAL A O 1
ATOM 804 N N . ALA A 1 99 ? 2.262 8.027 1.917 1.00 97.88 99 ALA A N 1
ATOM 805 C CA . ALA A 1 99 ? 3.157 8.265 3.047 1.00 97.88 99 ALA A CA 1
ATOM 806 C C . ALA A 1 99 ? 3.146 9.733 3.492 1.00 97.88 99 ALA A C 1
ATOM 808 O O . ALA A 1 99 ? 3.042 10.017 4.685 1.00 97.88 99 ALA A O 1
ATOM 809 N N . ARG A 1 100 ? 3.208 10.668 2.539 1.00 97.88 100 ARG A N 1
ATOM 810 C CA . ARG A 1 100 ? 3.147 12.109 2.799 1.00 97.88 100 ARG A CA 1
ATOM 811 C C . ARG A 1 100 ? 1.831 12.492 3.467 1.00 97.88 100 ARG A C 1
ATOM 813 O O . ARG A 1 100 ? 1.856 13.145 4.502 1.00 97.88 100 ARG A O 1
ATOM 820 N N . SER A 1 101 ? 0.704 12.024 2.933 1.00 96.50 101 SER A N 1
ATOM 821 C CA . SER A 1 101 ? -0.624 12.339 3.478 1.00 96.50 101 SER A CA 1
ATOM 822 C C . SER A 1 101 ? -0.811 11.806 4.906 1.00 96.50 101 SER A C 1
ATOM 824 O O . SER A 1 101 ? -1.382 12.487 5.752 1.00 96.50 101 SER A O 1
ATOM 826 N N . LEU A 1 102 ? -0.287 10.614 5.207 1.00 95.69 102 LEU A N 1
ATOM 827 C CA . LEU A 1 102 ? -0.296 10.054 6.563 1.00 95.69 102 LEU A CA 1
ATOM 828 C C . LEU A 1 102 ? 0.582 10.870 7.526 1.00 95.69 102 LEU A C 1
ATOM 830 O O . LEU A 1 102 ? 0.146 11.184 8.633 1.00 95.69 102 LEU A O 1
ATOM 834 N N . LYS A 1 103 ? 1.791 11.260 7.099 1.00 96.50 103 LYS A N 1
ATOM 835 C CA . LYS A 1 103 ? 2.692 12.111 7.896 1.00 96.50 103 LYS A CA 1
ATOM 836 C C . LYS A 1 103 ? 2.087 13.490 8.168 1.00 96.50 103 LYS A C 1
ATOM 838 O O . LYS A 1 103 ? 2.139 13.954 9.300 1.00 96.50 103 LYS A O 1
ATOM 843 N N . GLU A 1 104 ? 1.456 14.113 7.169 1.00 95.25 104 GLU A N 1
ATOM 844 C CA . GLU A 1 104 ? 0.729 15.388 7.313 1.00 95.25 104 GLU A CA 1
ATOM 845 C C . GLU A 1 104 ? -0.412 15.298 8.343 1.00 95.25 104 GLU A C 1
ATOM 847 O O . GLU A 1 104 ? -0.736 16.281 9.003 1.00 95.25 104 GLU A O 1
ATOM 852 N N . MET A 1 105 ? -0.999 14.113 8.530 1.00 90.75 105 MET A N 1
ATOM 853 C CA . MET A 1 105 ? -2.010 13.859 9.562 1.00 90.75 105 MET A CA 1
ATOM 854 C C . MET A 1 105 ? -1.429 13.583 10.958 1.00 90.75 105 MET A C 1
ATOM 856 O O . MET A 1 105 ? -2.203 13.354 11.891 1.00 90.75 105 MET A O 1
ATOM 860 N N . GLY A 1 106 ? -0.101 13.616 11.108 1.00 93.56 106 GLY A N 1
ATOM 861 C CA . GLY A 1 106 ? 0.616 13.407 12.368 1.00 93.56 106 GLY A CA 1
ATOM 862 C C . GLY A 1 106 ? 1.015 11.957 12.651 1.00 93.56 106 GLY A C 1
ATOM 863 O O . GLY A 1 106 ? 1.414 11.659 13.775 1.00 93.56 106 GLY A O 1
ATOM 864 N N . LEU A 1 107 ? 0.907 11.050 11.673 1.00 95.00 107 LEU A N 1
ATOM 865 C CA . LEU A 1 107 ? 1.266 9.643 11.862 1.00 95.00 107 LEU A CA 1
ATOM 866 C C . LEU A 1 107 ? 2.759 9.403 11.638 1.00 95.00 107 LEU A C 1
ATOM 868 O O . LEU A 1 107 ? 3.377 9.962 10.730 1.00 95.00 107 LEU A O 1
ATOM 872 N N . GLN A 1 108 ? 3.317 8.474 12.410 1.00 97.81 108 GLN A N 1
ATOM 873 C CA . GLN A 1 108 ? 4.616 7.879 12.117 1.00 97.81 108 GLN A CA 1
ATOM 874 C C . GLN A 1 108 ? 4.441 6.847 11.005 1.00 97.81 108 GLN A C 1
ATOM 876 O O . GLN A 1 108 ? 3.563 5.986 11.087 1.00 97.81 108 GLN A O 1
ATOM 881 N N . VAL A 1 109 ? 5.268 6.925 9.964 1.00 98.00 109 VAL A N 1
ATOM 882 C CA . VAL A 1 109 ? 5.131 6.080 8.774 1.00 98.00 109 VAL A CA 1
ATOM 883 C C . VAL A 1 109 ? 6.445 5.389 8.467 1.00 98.00 109 VAL A C 1
ATOM 885 O O . VAL A 1 109 ? 7.437 6.061 8.195 1.00 98.00 109 VAL A O 1
ATOM 888 N N . GLU A 1 110 ? 6.397 4.062 8.430 1.00 97.88 110 GLU A N 1
ATOM 889 C CA . GLU A 1 110 ? 7.456 3.209 7.897 1.00 97.88 110 GLU A CA 1
ATOM 890 C C . GLU A 1 110 ? 7.002 2.569 6.586 1.00 97.88 110 GLU A C 1
ATOM 892 O O . GLU A 1 110 ? 5.807 2.341 6.367 1.00 97.88 110 GLU A O 1
ATOM 897 N N . MET A 1 111 ? 7.955 2.262 5.709 1.00 97.31 111 MET A N 1
ATOM 898 C CA . MET A 1 111 ? 7.695 1.609 4.427 1.00 97.31 111 MET A CA 1
ATOM 899 C C . MET A 1 111 ? 8.483 0.308 4.333 1.00 97.31 111 MET A C 1
ATOM 901 O O . MET A 1 111 ? 9.672 0.262 4.640 1.00 97.31 111 MET A O 1
ATOM 905 N N . ALA A 1 112 ? 7.828 -0.753 3.872 1.00 96.12 112 ALA A N 1
ATOM 906 C CA . ALA A 1 112 ? 8.459 -2.045 3.666 1.00 96.12 112 ALA A CA 1
ATOM 907 C C . ALA A 1 112 ? 8.173 -2.603 2.274 1.00 96.12 112 ALA A C 1
ATOM 909 O O . ALA A 1 112 ? 7.038 -2.590 1.795 1.00 96.12 112 ALA A O 1
ATOM 910 N N . SER A 1 113 ? 9.208 -3.160 1.653 1.00 91.62 113 SER A N 1
ATOM 911 C CA . SER A 1 113 ? 9.080 -4.003 0.469 1.00 91.62 113 SER A CA 1
ATOM 912 C C . SER A 1 113 ? 8.882 -5.458 0.891 1.00 91.62 113 SER A C 1
ATOM 914 O O . SER A 1 113 ? 8.980 -5.808 2.068 1.00 91.62 113 SER A O 1
ATOM 916 N N . ARG A 1 114 ? 8.677 -6.353 -0.081 1.00 89.69 114 ARG A N 1
ATOM 917 C CA . ARG A 1 114 ? 8.611 -7.801 0.176 1.00 89.69 114 ARG A CA 1
ATOM 918 C C . ARG A 1 114 ? 9.816 -8.334 0.964 1.00 89.69 114 ARG A C 1
ATOM 920 O O . ARG A 1 114 ? 9.640 -9.286 1.719 1.00 89.69 114 ARG A O 1
ATOM 927 N N . LEU A 1 115 ? 10.998 -7.746 0.778 1.00 87.00 115 LEU A N 1
ATOM 928 C CA . LEU A 1 115 ? 12.247 -8.195 1.399 1.00 87.00 115 LEU A CA 1
ATOM 929 C C . LEU A 1 115 ? 12.408 -7.667 2.828 1.00 87.00 115 LEU A C 1
ATOM 931 O O . LEU A 1 115 ? 12.904 -8.377 3.696 1.00 87.00 115 LEU A O 1
ATOM 935 N N . THR A 1 116 ? 11.966 -6.436 3.088 1.00 92.38 116 THR A N 1
ATOM 936 C CA . THR A 1 116 ? 12.119 -5.800 4.405 1.00 92.38 116 THR A CA 1
ATOM 937 C C . THR A 1 116 ? 10.920 -6.034 5.322 1.00 92.38 116 THR A C 1
ATOM 939 O O . THR A 1 116 ? 11.014 -5.820 6.529 1.00 92.38 116 THR A O 1
ATOM 942 N N . TYR A 1 117 ? 9.801 -6.518 4.780 1.00 94.12 117 TYR A N 1
ATOM 943 C CA . TYR A 1 117 ? 8.571 -6.774 5.518 1.00 94.12 117 TYR A CA 1
ATOM 944 C C . TYR A 1 117 ? 8.700 -7.958 6.492 1.00 94.12 117 TYR A C 1
ATOM 946 O O . TYR A 1 117 ? 8.680 -9.129 6.100 1.00 94.12 117 TYR A O 1
ATOM 954 N N . ASN A 1 118 ? 8.810 -7.637 7.784 1.00 94.88 118 ASN A N 1
ATOM 955 C CA . ASN A 1 118 ? 9.107 -8.582 8.861 1.00 94.88 118 ASN A CA 1
ATOM 956 C C . ASN A 1 118 ? 8.245 -8.352 10.120 1.00 94.88 118 ASN A C 1
ATOM 958 O O . ASN A 1 118 ? 7.536 -7.351 10.246 1.00 94.88 118 ASN A O 1
ATOM 962 N N . ASP A 1 119 ? 8.336 -9.283 11.073 1.00 93.94 119 ASP A N 1
ATOM 963 C CA . ASP A 1 119 ? 7.532 -9.268 12.301 1.00 93.94 119 ASP A CA 1
ATOM 964 C C . ASP A 1 119 ? 7.859 -8.082 13.226 1.00 93.94 119 ASP A C 1
ATOM 966 O O . ASP A 1 119 ? 6.983 -7.620 13.955 1.00 93.94 119 ASP A O 1
ATOM 970 N N . LYS A 1 120 ? 9.084 -7.534 13.175 1.00 95.88 120 LYS A N 1
ATOM 971 C CA . LYS A 1 120 ? 9.455 -6.351 13.972 1.00 95.88 120 LYS A CA 1
ATOM 972 C C . LYS A 1 120 ? 8.647 -5.130 13.535 1.00 95.88 120 LYS A C 1
ATOM 974 O O . LYS A 1 120 ? 8.072 -4.449 14.380 1.00 95.88 120 LYS A O 1
ATOM 979 N N . LEU A 1 121 ? 8.546 -4.900 12.224 1.00 96.62 121 LEU A N 1
ATOM 980 C CA . LEU A 1 121 ? 7.736 -3.815 11.661 1.00 96.62 121 LEU A CA 1
ATOM 981 C C . LEU A 1 121 ? 6.247 -4.020 11.946 1.00 96.62 121 LEU A C 1
ATOM 983 O O . LEU A 1 121 ? 5.557 -3.072 12.317 1.00 96.62 121 LEU A O 1
ATOM 987 N N . ILE A 1 122 ? 5.765 -5.264 11.846 1.00 95.56 122 ILE A N 1
ATOM 988 C CA . ILE A 1 122 ? 4.383 -5.594 12.205 1.00 95.56 122 ILE A CA 1
ATOM 989 C C . ILE A 1 122 ? 4.092 -5.314 13.667 1.00 95.56 122 ILE A C 1
ATOM 991 O O . ILE A 1 122 ? 3.031 -4.780 13.959 1.00 95.56 122 ILE A O 1
ATOM 995 N N . ASN A 1 123 ? 4.990 -5.645 14.588 1.00 94.88 123 ASN A N 1
ATOM 996 C CA . ASN A 1 123 ? 4.780 -5.376 16.008 1.00 94.88 123 ASN A CA 1
ATOM 997 C C . ASN A 1 123 ? 4.861 -3.879 16.334 1.00 94.88 123 ASN A C 1
ATOM 999 O O . ASN A 1 123 ? 4.166 -3.427 17.239 1.00 94.88 123 ASN A O 1
ATOM 1003 N N . TRP A 1 124 ? 5.659 -3.115 15.583 1.00 96.12 124 TRP A N 1
ATOM 1004 C CA . TRP A 1 124 ? 5.803 -1.671 15.756 1.00 96.12 124 TRP A CA 1
ATOM 1005 C C . TRP A 1 124 ? 4.552 -0.877 15.347 1.00 96.12 124 TRP A C 1
ATOM 1007 O O . TRP A 1 124 ? 4.211 0.082 16.038 1.00 96.12 124 TRP A O 1
ATOM 1017 N N . CYS A 1 125 ? 3.873 -1.247 14.255 1.00 96.44 125 CYS A N 1
ATOM 1018 C CA . CYS A 1 125 ? 2.749 -0.468 13.725 1.00 96.44 125 CYS A CA 1
ATOM 1019 C C . CYS A 1 125 ? 1.400 -0.800 14.379 1.00 96.44 125 CYS A C 1
ATOM 1021 O O . CYS A 1 125 ? 1.139 -1.949 14.742 1.00 96.44 125 CYS A O 1
ATOM 1023 N N . ASP A 1 126 ? 0.488 0.170 14.402 1.00 94.88 126 ASP A N 1
ATOM 1024 C CA . ASP A 1 126 ? -0.916 -0.029 14.776 1.00 94.88 126 ASP A CA 1
ATOM 1025 C C . ASP A 1 126 ? -1.773 -0.457 13.571 1.00 94.88 126 ASP A C 1
ATOM 1027 O O . ASP A 1 126 ? -2.740 -1.199 13.725 1.00 94.88 126 ASP A O 1
ATOM 1031 N N . VAL A 1 127 ? -1.398 -0.028 12.358 1.00 95.44 127 VAL A N 1
ATOM 1032 C CA . VAL A 1 127 ? -2.112 -0.304 11.100 1.00 95.44 127 VAL A CA 1
ATOM 1033 C C . VAL A 1 127 ? -1.149 -0.670 9.973 1.00 95.44 127 VAL A C 1
ATOM 1035 O O . VAL A 1 127 ? -0.049 -0.124 9.875 1.00 95.44 127 VAL A O 1
ATOM 1038 N N . VAL A 1 128 ? -1.587 -1.574 9.091 1.00 97.44 128 VAL A N 1
ATOM 1039 C CA . VAL A 1 128 ? -0.858 -1.938 7.869 1.00 97.44 128 VAL A CA 1
ATOM 1040 C C . VAL A 1 128 ? -1.610 -1.430 6.640 1.00 97.44 128 VAL A C 1
ATOM 1042 O O . VAL A 1 128 ? -2.800 -1.700 6.468 1.00 97.44 128 VAL A O 1
ATOM 1045 N N . VAL A 1 129 ? -0.907 -0.720 5.761 1.00 97.62 129 VAL A N 1
ATOM 1046 C CA . VAL A 1 129 ? -1.459 -0.053 4.577 1.00 97.62 129 VAL A CA 1
ATOM 1047 C C . VAL A 1 129 ? -0.775 -0.580 3.311 1.00 97.62 129 VAL A C 1
ATOM 1049 O O . VAL A 1 129 ? 0.221 -0.018 2.852 1.00 97.62 129 VAL A O 1
ATOM 1052 N N . PRO A 1 130 ? -1.246 -1.698 2.732 1.00 97.81 130 PRO A N 1
ATOM 1053 C CA . PRO A 1 130 ? -0.727 -2.159 1.452 1.00 97.81 130 PRO A CA 1
ATOM 1054 C C . PRO A 1 130 ? -1.066 -1.166 0.332 1.00 97.81 130 PRO A C 1
ATOM 1056 O O . PRO A 1 130 ? -2.232 -0.827 0.134 1.00 97.81 130 PRO A O 1
ATOM 1059 N N . CYS A 1 131 ? -0.051 -0.745 -0.423 1.00 97.56 131 CYS A N 1
ATOM 1060 C CA . CYS A 1 131 ? -0.183 0.113 -1.601 1.00 97.56 131 CYS A CA 1
ATOM 1061 C C . CYS A 1 131 ? 0.109 -0.715 -2.856 1.00 97.56 131 CYS A C 1
ATOM 1063 O O . CYS A 1 131 ? 1.257 -1.002 -3.193 1.00 97.56 131 CYS A O 1
ATOM 1065 N N . GLY A 1 132 ? -0.938 -1.167 -3.537 1.00 95.75 132 GLY A N 1
ATOM 1066 C CA . GLY A 1 132 ? -0.827 -2.136 -4.621 1.00 95.75 132 GLY A CA 1
ATOM 1067 C C . GLY A 1 132 ? -2.159 -2.799 -4.945 1.00 95.75 132 GLY A C 1
ATOM 1068 O O . GLY A 1 132 ? -3.214 -2.356 -4.511 1.00 95.75 132 GLY A O 1
ATOM 1069 N N . GLY A 1 133 ? -2.115 -3.895 -5.698 1.00 94.81 133 GLY A N 1
ATOM 1070 C CA . GLY A 1 133 ? -3.307 -4.705 -5.955 1.00 94.81 133 GLY A CA 1
ATOM 1071 C C . GLY A 1 133 ? -3.599 -5.707 -4.834 1.00 94.81 133 GLY A C 1
ATOM 1072 O O . GLY A 1 133 ? -2.959 -5.714 -3.779 1.00 94.81 133 GLY A O 1
ATOM 1073 N N . ASP A 1 134 ? -4.502 -6.645 -5.121 1.00 95.00 134 ASP A N 1
ATOM 1074 C CA . ASP A 1 134 ? -4.889 -7.703 -4.180 1.00 95.00 134 ASP A CA 1
ATOM 1075 C C . ASP A 1 134 ? -3.702 -8.591 -3.766 1.00 95.00 134 ASP A C 1
ATOM 1077 O O . ASP A 1 134 ? -3.629 -9.021 -2.620 1.00 95.00 134 ASP A O 1
ATOM 1081 N N . GLY A 1 135 ? -2.716 -8.812 -4.643 1.00 94.94 135 GLY A N 1
ATOM 1082 C CA . GLY A 1 135 ? -1.498 -9.554 -4.290 1.00 94.94 135 GLY A CA 1
ATOM 1083 C C . GLY A 1 135 ? -0.678 -8.879 -3.182 1.00 94.94 135 GLY A C 1
ATOM 1084 O O . GLY A 1 135 ? -0.238 -9.543 -2.243 1.00 94.94 135 GLY A O 1
ATOM 1085 N N . THR A 1 136 ? -0.524 -7.552 -3.241 1.00 96.25 136 THR A N 1
ATOM 1086 C CA . THR A 1 136 ? 0.141 -6.770 -2.184 1.00 96.25 136 THR A CA 1
ATOM 1087 C C . THR A 1 136 ? -0.692 -6.784 -0.905 1.00 96.25 136 THR A C 1
ATOM 1089 O O . THR A 1 136 ? -0.147 -6.944 0.186 1.00 96.25 136 THR A O 1
ATOM 1092 N N . PHE A 1 137 ? -2.020 -6.695 -1.035 1.00 97.00 137 PHE A N 1
ATOM 1093 C CA . PHE A 1 137 ? -2.931 -6.823 0.098 1.00 97.00 137 PHE A CA 1
ATOM 1094 C C . PHE A 1 137 ? -2.769 -8.168 0.810 1.00 97.00 137 PHE A C 1
ATOM 1096 O O . PHE A 1 137 ? -2.642 -8.212 2.031 1.00 97.00 137 PHE A O 1
ATOM 1103 N N . LEU A 1 138 ? -2.754 -9.271 0.059 1.00 95.88 138 LEU A N 1
ATOM 1104 C CA . LEU A 1 138 ? -2.607 -10.617 0.607 1.00 95.88 138 LEU A CA 1
ATOM 1105 C C . LEU A 1 138 ? -1.237 -10.820 1.258 1.00 95.88 138 LEU A C 1
ATOM 1107 O O . LEU A 1 138 ? -1.175 -11.418 2.330 1.00 95.88 138 LEU A O 1
ATOM 1111 N N . LEU A 1 139 ? -0.163 -10.280 0.670 1.00 95.12 139 LEU A N 1
ATOM 1112 C CA . LEU A 1 139 ? 1.172 -10.289 1.276 1.00 95.12 139 LEU A CA 1
ATOM 1113 C C . LEU A 1 139 ? 1.185 -9.568 2.630 1.00 95.12 139 LEU A C 1
ATOM 1115 O O . LEU A 1 139 ? 1.731 -10.094 3.596 1.00 95.12 139 LEU A O 1
ATOM 1119 N N . ALA A 1 140 ? 0.573 -8.385 2.708 1.00 96.06 140 ALA A N 1
ATOM 1120 C CA . ALA A 1 140 ? 0.452 -7.635 3.955 1.00 96.06 140 ALA A CA 1
ATOM 1121 C C . ALA A 1 140 ? -0.442 -8.368 4.969 1.00 96.06 140 ALA A C 1
ATOM 1123 O O . ALA A 1 140 ? -0.128 -8.486 6.148 1.00 96.06 140 ALA A O 1
ATOM 1124 N N . ALA A 1 141 ? -1.560 -8.932 4.523 1.00 94.81 141 ALA A N 1
ATOM 1125 C CA . ALA A 1 141 ? -2.441 -9.675 5.405 1.00 94.81 141 ALA A CA 1
ATOM 1126 C C . ALA A 1 141 ? -1.753 -10.936 5.960 1.00 94.81 141 ALA A C 1
ATOM 1128 O O . ALA A 1 141 ? -1.935 -11.249 7.135 1.00 94.81 141 ALA A O 1
ATOM 1129 N N . SER A 1 142 ? -0.939 -11.645 5.171 1.00 92.25 142 SER A N 1
ATOM 1130 C CA . SER A 1 142 ? -0.409 -12.964 5.544 1.00 92.25 142 SER A CA 1
ATOM 1131 C C . SER A 1 142 ? 0.449 -12.966 6.814 1.00 92.25 142 SER A C 1
ATOM 1133 O O . SER A 1 142 ? 0.503 -13.990 7.495 1.00 92.25 142 SER A O 1
ATOM 1135 N N . ARG A 1 143 ? 1.098 -11.844 7.157 1.00 91.81 143 ARG A N 1
ATOM 1136 C CA . ARG A 1 143 ? 1.900 -11.714 8.390 1.00 91.81 143 ARG A CA 1
ATOM 1137 C C . ARG A 1 143 ? 1.154 -11.050 9.548 1.00 91.81 143 ARG A C 1
ATOM 1139 O O . ARG A 1 143 ? 1.561 -11.198 10.695 1.00 91.81 143 ARG A O 1
ATOM 1146 N N . VAL A 1 144 ? 0.027 -10.385 9.291 1.00 93.38 144 VAL A N 1
ATOM 1147 C CA . VAL A 1 144 ? -0.826 -9.839 10.355 1.00 93.38 144 VAL A CA 1
ATOM 1148 C C . VAL A 1 144 ? -1.601 -10.979 11.011 1.00 93.38 144 VAL A C 1
ATOM 1150 O O . VAL A 1 144 ? -2.496 -11.565 10.397 1.00 93.38 144 VAL A O 1
ATOM 1153 N N . ARG A 1 145 ? -1.223 -11.315 12.250 1.00 89.00 145 ARG A N 1
ATOM 1154 C CA . ARG A 1 145 ? -1.874 -12.349 13.077 1.00 89.00 145 ARG A CA 1
ATOM 1155 C C . ARG A 1 145 ? -2.828 -11.766 14.115 1.00 89.00 145 ARG A C 1
ATOM 1157 O O . ARG A 1 145 ? -3.784 -12.429 14.485 1.00 89.00 145 ARG A O 1
ATOM 1164 N N . ASP A 1 146 ? -2.592 -10.534 14.551 1.00 88.50 146 ASP A N 1
ATOM 1165 C CA . ASP A 1 146 ? -3.503 -9.836 15.450 1.00 88.50 146 ASP A CA 1
ATOM 1166 C C . ASP A 1 146 ? -4.734 -9.349 14.679 1.00 88.50 146 ASP A C 1
ATOM 1168 O O . ASP A 1 146 ? -4.637 -8.500 13.793 1.00 88.50 146 ASP A O 1
ATOM 1172 N N . ALA A 1 147 ? -5.907 -9.873 15.019 1.00 85.00 147 ALA A N 1
ATOM 1173 C CA . ALA A 1 147 ? -7.143 -9.479 14.361 1.00 85.00 147 ALA A CA 1
ATOM 1174 C C . ALA A 1 147 ? -7.610 -8.053 14.687 1.00 85.00 147 ALA A C 1
ATOM 1176 O O . ALA A 1 147 ? -8.460 -7.523 13.965 1.00 85.00 147 ALA A O 1
ATOM 1177 N N . ASN A 1 148 ? -7.074 -7.438 15.743 1.00 87.31 148 ASN A N 1
ATOM 1178 C CA . ASN A 1 148 ? -7.325 -6.035 16.064 1.00 87.31 148 ASN A CA 1
ATOM 1179 C C . ASN A 1 148 ? -6.415 -5.089 15.274 1.00 87.31 148 ASN A C 1
ATOM 1181 O O . ASN A 1 148 ? -6.657 -3.886 15.295 1.00 87.31 148 ASN A O 1
ATOM 1185 N N . LYS A 1 149 ? -5.417 -5.618 14.552 1.00 92.38 149 LYS A N 1
ATOM 1186 C CA . LYS A 1 149 ? -4.537 -4.855 13.668 1.00 92.38 149 LYS A CA 1
ATOM 1187 C C . LYS A 1 149 ? -5.161 -4.745 12.273 1.00 92.38 149 LYS A C 1
ATOM 1189 O O . LYS A 1 149 ? -5.182 -5.731 11.530 1.00 92.38 149 LYS A O 1
ATOM 1194 N N . PRO A 1 150 ? -5.724 -3.584 11.906 1.00 94.00 150 PRO A N 1
ATOM 1195 C CA . PRO A 1 150 ? -6.395 -3.414 10.629 1.00 94.00 150 PRO A CA 1
ATOM 1196 C C . PRO A 1 150 ? -5.420 -3.454 9.448 1.00 94.00 150 PRO A C 1
ATOM 1198 O O . PRO A 1 150 ? -4.296 -2.952 9.520 1.00 94.00 150 PRO A O 1
ATOM 1201 N N . VAL A 1 151 ? -5.905 -3.994 8.328 1.00 96.44 151 VAL A N 1
ATOM 1202 C CA . VAL A 1 151 ? -5.254 -3.913 7.015 1.00 96.44 151 VAL A CA 1
ATOM 1203 C C . VAL A 1 151 ? -6.119 -3.062 6.085 1.00 96.44 151 VAL A C 1
ATOM 1205 O O . VAL A 1 151 ? -7.285 -3.384 5.839 1.00 96.44 151 VAL A O 1
ATOM 1208 N N . ILE A 1 152 ? -5.557 -1.968 5.572 1.00 96.62 152 ILE A N 1
ATOM 1209 C CA . ILE A 1 152 ? -6.271 -0.969 4.764 1.00 96.62 152 ILE A CA 1
ATOM 1210 C C . ILE A 1 152 ? -5.571 -0.825 3.414 1.00 96.62 152 ILE A C 1
ATOM 1212 O O . ILE A 1 152 ? -4.550 -0.157 3.304 1.00 96.62 152 ILE A O 1
ATOM 1216 N N . GLY A 1 153 ? -6.101 -1.472 2.378 1.00 96.69 153 GLY A N 1
ATOM 1217 C CA . GLY A 1 153 ? -5.466 -1.462 1.062 1.00 96.69 153 GLY A CA 1
ATOM 1218 C C . GLY A 1 153 ? -5.813 -0.244 0.227 1.00 96.69 153 GLY A C 1
ATOM 1219 O O . GLY A 1 153 ? -6.990 0.061 0.056 1.00 96.69 153 GLY A O 1
ATOM 1220 N N . PHE A 1 154 ? -4.806 0.381 -0.369 1.00 97.19 154 PHE A N 1
ATOM 1221 C CA . PHE A 1 154 ? -4.973 1.354 -1.441 1.00 97.19 154 PHE A CA 1
ATOM 1222 C C . PHE A 1 154 ? -4.529 0.733 -2.760 1.00 97.19 154 PHE A C 1
ATOM 1224 O O . PHE A 1 154 ? -3.411 0.229 -2.879 1.00 97.19 154 PHE A O 1
ATOM 1231 N N . ASN A 1 155 ? -5.405 0.780 -3.761 1.00 96.12 155 ASN A N 1
ATOM 1232 C CA . ASN A 1 155 ? -5.058 0.330 -5.100 1.00 96.12 155 ASN A CA 1
ATOM 1233 C C . ASN A 1 155 ? -4.206 1.392 -5.796 1.00 96.12 155 ASN A C 1
ATOM 1235 O O . ASN A 1 155 ? -4.712 2.471 -6.084 1.00 96.12 155 ASN A O 1
ATOM 1239 N N . SER A 1 156 ? -2.937 1.097 -6.063 1.00 94.38 156 SER A N 1
ATOM 1240 C CA . SER A 1 156 ? -2.005 2.044 -6.687 1.00 94.38 156 SER A CA 1
ATOM 1241 C C . SER A 1 156 ? -2.237 2.260 -8.184 1.00 94.38 156 SER A C 1
ATOM 1243 O O . SER A 1 156 ? -1.755 3.239 -8.741 1.00 94.38 156 SER A O 1
ATOM 1245 N N . ALA A 1 157 ? -2.987 1.373 -8.847 1.00 92.19 157 ALA A N 1
ATOM 1246 C CA . ALA A 1 157 ? -3.327 1.489 -10.263 1.00 92.19 157 ALA A CA 1
ATOM 1247 C C . ALA A 1 157 ? -4.844 1.301 -10.476 1.00 92.19 157 ALA A C 1
ATOM 1249 O O . ALA A 1 157 ? -5.268 0.312 -11.089 1.00 92.19 157 ALA A O 1
ATOM 1250 N N . PRO A 1 158 ? -5.677 2.237 -9.976 1.00 89.31 158 PRO A N 1
ATOM 1251 C CA . PRO A 1 158 ? -7.138 2.119 -9.999 1.00 89.31 158 PRO A CA 1
ATOM 1252 C C . PRO A 1 158 ? -7.741 2.120 -11.410 1.00 89.31 158 PRO A C 1
ATOM 1254 O O . PRO A 1 158 ? -8.851 1.634 -11.602 1.00 89.31 158 PRO A O 1
ATOM 1257 N N . HIS A 1 159 ? -7.012 2.644 -12.398 1.00 88.44 159 HIS A N 1
ATOM 1258 C CA . HIS A 1 159 ? -7.406 2.645 -13.809 1.00 88.44 159 HIS A CA 1
ATOM 1259 C C . HIS A 1 159 ? -7.025 1.344 -14.541 1.00 88.44 159 HIS A C 1
ATOM 1261 O O . HIS A 1 159 ? -7.602 1.042 -15.579 1.00 88.44 159 HIS A O 1
ATOM 1267 N N . LYS A 1 160 ? -6.075 0.557 -14.005 1.00 87.88 160 LYS A N 1
ATOM 1268 C CA . LYS A 1 160 ? -5.617 -0.722 -14.594 1.00 87.88 160 LYS A CA 1
ATOM 1269 C C . LYS A 1 160 ? -6.274 -1.936 -13.936 1.00 87.88 160 LYS A C 1
ATOM 1271 O O . LYS A 1 160 ? -6.310 -3.012 -14.521 1.00 87.88 160 LYS A O 1
ATOM 1276 N N . SER A 1 161 ? -6.747 -1.801 -12.696 1.00 87.44 161 SER A N 1
ATOM 1277 C CA . SER A 1 161 ? -7.327 -2.907 -11.929 1.00 87.44 161 SER A CA 1
ATOM 1278 C C . SER A 1 161 ? -8.320 -2.405 -10.885 1.00 87.44 161 SER A C 1
ATOM 1280 O O . SER A 1 161 ? -8.215 -1.271 -10.432 1.00 87.44 161 SER A O 1
ATOM 1282 N N . VAL A 1 162 ? -9.252 -3.262 -10.459 1.00 86.00 162 VAL A N 1
ATOM 1283 C CA . VAL A 1 162 ? -10.241 -2.913 -9.424 1.00 86.00 162 VAL A CA 1
ATOM 1284 C C . VAL A 1 162 ? -9.641 -2.992 -8.016 1.00 86.00 162 VAL A C 1
ATOM 1286 O O . VAL A 1 162 ? -9.812 -2.065 -7.232 1.00 86.00 162 VAL A O 1
ATOM 1289 N N . GLY A 1 163 ? -8.918 -4.073 -7.695 1.00 86.56 163 GLY A N 1
ATOM 1290 C CA . GLY A 1 163 ? -8.426 -4.345 -6.337 1.00 86.56 163 GLY A CA 1
ATOM 1291 C C . GLY A 1 163 ? -9.576 -4.659 -5.375 1.00 86.56 163 GLY A C 1
ATOM 1292 O O . GLY A 1 163 ? -10.043 -3.793 -4.642 1.00 86.56 163 GLY A O 1
ATOM 1293 N N . ARG A 1 164 ? -10.079 -5.900 -5.391 1.00 90.88 164 ARG A N 1
ATOM 1294 C CA . ARG A 1 164 ? -11.320 -6.285 -4.694 1.00 90.88 164 ARG A CA 1
ATOM 1295 C C . ARG A 1 164 ? -11.191 -6.282 -3.168 1.00 90.88 164 ARG A C 1
ATOM 1297 O O . ARG A 1 164 ? -12.212 -6.211 -2.474 1.00 90.88 164 ARG A O 1
ATOM 1304 N N . LEU A 1 165 ? -9.969 -6.417 -2.661 1.00 93.25 165 LEU A N 1
ATOM 1305 C CA . LEU A 1 165 ? -9.642 -6.373 -1.237 1.00 93.25 165 LEU A CA 1
ATOM 1306 C C . LEU A 1 165 ? -9.277 -4.961 -0.766 1.00 93.25 165 LEU A C 1
ATOM 1308 O O . LEU A 1 165 ? -9.389 -4.679 0.427 1.00 93.25 165 LEU A O 1
ATOM 1312 N N . CYS A 1 166 ? -8.865 -4.092 -1.688 1.00 94.69 166 CYS A N 1
ATOM 1313 C CA . CYS A 1 166 ? -8.541 -2.701 -1.407 1.00 94.69 166 CYS A CA 1
ATOM 1314 C C . CYS A 1 166 ? -9.804 -1.855 -1.171 1.00 94.69 166 CYS A C 1
ATOM 1316 O O . CYS A 1 166 ? -10.942 -2.273 -1.410 1.00 94.69 166 CYS A O 1
ATOM 1318 N N . LEU A 1 167 ? -9.585 -0.640 -0.675 1.00 95.06 167 LEU A N 1
ATOM 1319 C CA . LEU A 1 167 ? -10.600 0.395 -0.578 1.00 95.06 167 LEU A CA 1
ATOM 1320 C C . LEU A 1 167 ? -11.206 0.712 -1.959 1.00 95.06 167 LEU A C 1
ATOM 1322 O O . LEU A 1 167 ? -10.561 0.484 -2.984 1.00 95.06 167 LEU A O 1
ATOM 1326 N N . PRO A 1 168 ? -12.434 1.265 -2.002 1.00 93.12 168 PRO A N 1
ATOM 1327 C CA . PRO A 1 168 ? -13.049 1.698 -3.253 1.00 93.12 168 PRO A CA 1
ATOM 1328 C C . PRO A 1 168 ? -12.139 2.623 -4.071 1.00 93.12 168 PRO A C 1
ATOM 1330 O O . PRO A 1 168 ? -11.419 3.438 -3.505 1.00 93.12 168 PRO A O 1
ATOM 1333 N N . THR A 1 169 ? -12.242 2.561 -5.401 1.00 92.94 169 THR A N 1
ATOM 1334 C CA . THR A 1 169 ? -11.397 3.306 -6.353 1.00 92.94 169 THR A CA 1
ATOM 1335 C C . THR A 1 169 ? -11.251 4.796 -6.031 1.00 92.94 169 THR A C 1
ATOM 1337 O O . THR A 1 169 ? -10.150 5.334 -6.130 1.00 92.94 169 THR A O 1
ATOM 1340 N N . TRP A 1 170 ? -12.324 5.463 -5.588 1.00 93.06 170 TRP A N 1
ATOM 1341 C CA . TRP A 1 170 ? -12.268 6.885 -5.229 1.00 93.06 170 TRP A CA 1
ATOM 1342 C C . TRP A 1 170 ? -11.244 7.174 -4.123 1.00 93.06 170 TRP A C 1
ATOM 1344 O O . TRP A 1 170 ? -10.650 8.243 -4.127 1.00 93.06 170 TRP A O 1
ATOM 1354 N N . CYS A 1 171 ? -10.984 6.222 -3.221 1.00 94.69 17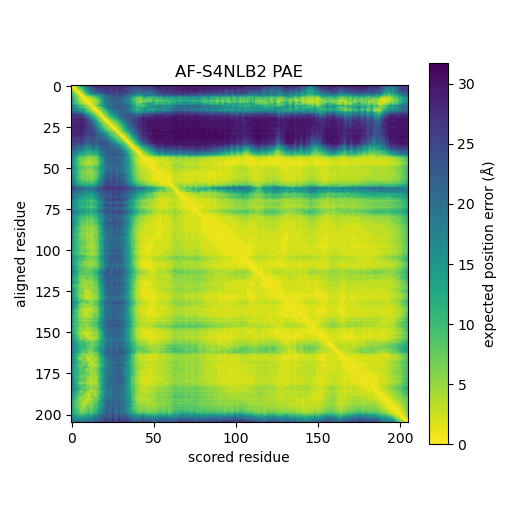1 CYS A N 1
ATOM 1355 C CA . CYS A 1 171 ? -10.010 6.395 -2.149 1.00 94.69 171 CYS A CA 1
ATOM 1356 C C . CYS A 1 171 ? -8.574 6.487 -2.665 1.00 94.69 171 CYS A C 1
ATOM 1358 O O . CYS A 1 171 ? -7.748 7.153 -2.056 1.00 94.69 171 CYS A O 1
ATOM 1360 N N . SER A 1 172 ? -8.269 5.804 -3.769 1.00 94.44 172 SER A N 1
ATOM 1361 C CA . SER A 1 172 ? -6.966 5.913 -4.423 1.00 94.44 172 SER A CA 1
ATOM 1362 C C . SER A 1 172 ? -6.847 7.187 -5.257 1.00 94.44 172 SER A C 1
ATOM 1364 O O . SER A 1 172 ? -5.750 7.711 -5.401 1.00 94.44 172 SER A O 1
ATOM 1366 N N . ASN A 1 173 ? -7.960 7.697 -5.790 1.00 93.38 173 ASN A N 1
ATOM 1367 C CA . ASN A 1 173 ? -7.975 8.958 -6.536 1.00 93.38 173 ASN A CA 1
ATOM 1368 C C . ASN A 1 173 ? -7.908 10.182 -5.603 1.00 93.38 173 ASN A C 1
ATOM 1370 O O . ASN A 1 173 ? -7.354 11.206 -5.985 1.00 93.38 173 ASN A O 1
ATOM 1374 N N . ASP A 1 174 ? -8.443 10.067 -4.385 1.00 94.62 174 ASP A N 1
ATOM 1375 C CA . ASP A 1 174 ? -8.379 11.079 -3.328 1.00 94.62 174 ASP A CA 1
ATOM 1376 C C . ASP A 1 174 ? -7.932 10.446 -2.001 1.00 94.62 174 ASP A C 1
ATOM 1378 O O . ASP A 1 174 ? -8.728 10.120 -1.112 1.00 94.62 174 ASP A O 1
ATOM 1382 N N . VAL A 1 175 ? -6.616 10.265 -1.875 1.00 94.69 175 VAL A N 1
ATOM 1383 C CA . VAL A 1 175 ? -5.995 9.673 -0.683 1.00 94.69 175 VAL A CA 1
ATOM 1384 C C . VAL A 1 175 ? -6.262 10.522 0.559 1.00 94.69 175 VAL A C 1
ATOM 1386 O O . VAL A 1 175 ? -6.566 9.975 1.620 1.00 94.69 175 VAL A O 1
ATOM 1389 N N . LYS A 1 176 ? -6.204 11.855 0.450 1.00 93.31 176 LYS A N 1
ATOM 1390 C CA . LYS A 1 176 ? -6.423 12.756 1.591 1.00 93.31 176 LYS A CA 1
ATOM 1391 C C . LYS A 1 176 ? -7.855 12.644 2.111 1.00 93.31 176 LYS A C 1
ATOM 1393 O O . LYS A 1 176 ? -8.052 12.433 3.310 1.00 93.31 176 LYS A O 1
ATOM 1398 N N . GLY A 1 177 ? -8.848 12.699 1.223 1.00 93.69 177 GLY A N 1
ATOM 1399 C CA . GLY A 1 177 ? -10.250 12.513 1.592 1.00 93.69 177 GLY A CA 1
ATOM 1400 C C . GLY A 1 177 ? -10.534 11.120 2.153 1.00 93.69 177 GLY A C 1
ATOM 1401 O O . GLY A 1 177 ? -11.299 10.988 3.113 1.00 93.69 177 GLY A O 1
ATOM 1402 N N . ALA A 1 178 ? -9.878 10.080 1.630 1.00 94.00 178 ALA A N 1
ATOM 1403 C CA . ALA A 1 178 ? -9.987 8.725 2.164 1.00 94.00 178 ALA A CA 1
ATOM 1404 C C . ALA A 1 178 ? -9.436 8.604 3.590 1.00 94.00 178 ALA A C 1
ATOM 1406 O O . ALA A 1 178 ? -10.094 8.022 4.455 1.00 94.00 178 ALA A O 1
ATOM 1407 N N . LEU A 1 179 ? -8.256 9.166 3.857 1.00 92.38 179 LEU A N 1
ATOM 1408 C CA . LEU A 1 179 ? -7.653 9.141 5.189 1.00 92.38 179 LEU A CA 1
ATOM 1409 C C . LEU A 1 179 ? -8.461 9.971 6.196 1.00 92.38 179 LEU A C 1
ATOM 1411 O O . LEU A 1 179 ? -8.671 9.526 7.325 1.00 92.38 179 LEU A O 1
ATOM 1415 N N . LEU A 1 180 ? -8.999 11.122 5.783 1.00 90.94 180 LEU A N 1
ATOM 1416 C CA . LEU A 1 180 ? -9.920 11.904 6.609 1.00 90.94 180 LEU A CA 1
ATOM 1417 C C . LEU A 1 180 ? -11.193 11.104 6.935 1.00 90.94 180 LEU A C 1
ATOM 1419 O O . LEU A 1 180 ? -11.603 11.016 8.091 1.00 90.94 180 LEU A O 1
ATOM 1423 N N . ALA A 1 181 ? -11.775 10.438 5.936 1.00 91.00 181 ALA A N 1
ATOM 1424 C CA . ALA A 1 181 ? -12.926 9.560 6.122 1.00 91.00 181 ALA A CA 1
ATOM 1425 C C . ALA A 1 181 ? -12.627 8.365 7.050 1.00 91.00 181 ALA A C 1
ATOM 1427 O O . ALA A 1 181 ? -13.509 7.935 7.797 1.00 91.00 181 ALA A O 1
ATOM 1428 N N . LEU A 1 182 ? -11.400 7.830 7.031 1.00 90.69 182 LEU A N 1
ATOM 1429 C CA . LEU A 1 182 ? -10.942 6.810 7.981 1.00 90.69 182 LEU A CA 1
ATOM 1430 C C . LEU A 1 182 ? -10.853 7.371 9.402 1.00 90.69 182 LEU A C 1
ATOM 1432 O O . LEU A 1 182 ? -11.387 6.750 10.321 1.00 90.69 182 LEU A O 1
ATOM 1436 N N . LYS A 1 183 ? -10.247 8.553 9.571 1.00 86.75 183 LYS A N 1
ATOM 1437 C CA . LYS A 1 183 ? -10.103 9.231 10.869 1.00 86.75 183 LYS A CA 1
ATOM 1438 C C . LYS A 1 183 ? -11.455 9.557 11.507 1.00 86.75 183 LYS A C 1
ATOM 1440 O O . LYS A 1 183 ? -11.626 9.391 12.708 1.00 86.75 183 LYS A O 1
ATOM 1445 N N . GLU A 1 184 ? -12.429 9.957 10.698 1.00 88.00 184 GLU A N 1
ATOM 1446 C CA . GLU A 1 184 ? -13.801 10.235 11.139 1.00 88.00 184 GLU A CA 1
ATOM 1447 C C . GLU A 1 184 ? -14.660 8.972 11.333 1.00 88.00 184 GLU A C 1
ATOM 1449 O O . GLU A 1 184 ? -15.838 9.063 11.672 1.00 88.00 184 GLU A O 1
ATOM 1454 N N . GLY A 1 185 ? -14.111 7.774 11.105 1.00 87.25 185 GLY A N 1
ATOM 1455 C CA . GLY A 1 185 ? -14.847 6.523 11.299 1.00 87.25 185 GLY A CA 1
ATOM 1456 C C . GLY A 1 185 ? -15.962 6.294 10.272 1.00 87.25 185 GLY A C 1
ATOM 1457 O O . GLY A 1 185 ? -16.881 5.505 10.514 1.00 87.25 185 GLY A O 1
ATOM 1458 N N . ARG A 1 186 ? -15.889 6.940 9.099 1.00 88.38 186 ARG A N 1
ATOM 1459 C CA . ARG A 1 186 ? -16.889 6.788 8.029 1.00 88.38 186 ARG A CA 1
ATOM 1460 C C . ARG A 1 186 ? -16.827 5.425 7.352 1.00 88.38 186 ARG A C 1
ATOM 1462 O O . ARG A 1 186 ? -17.747 5.078 6.618 1.00 88.38 186 ARG A O 1
ATOM 1469 N N . PHE A 1 187 ? -15.774 4.641 7.569 1.00 89.31 187 PHE A N 1
ATOM 1470 C CA . PHE A 1 187 ? -15.655 3.294 7.018 1.00 89.31 187 PHE A CA 1
ATOM 1471 C C . PHE A 1 187 ? -16.288 2.227 7.916 1.00 89.31 187 PHE A C 1
ATOM 1473 O O . PHE A 1 187 ? -16.405 2.358 9.136 1.00 89.31 187 PHE A O 1
ATOM 1480 N N . ARG A 1 188 ? -16.700 1.123 7.290 1.00 88.31 188 ARG A N 1
ATOM 1481 C CA . ARG A 1 188 ? -17.079 -0.107 7.985 1.00 88.31 188 ARG A CA 1
ATOM 1482 C C . ARG A 1 188 ? -15.924 -1.104 7.975 1.00 88.31 188 ARG A C 1
ATOM 1484 O O . ARG A 1 188 ? -15.426 -1.469 6.905 1.00 88.31 188 ARG A O 1
ATOM 1491 N N . TRP A 1 189 ? -15.605 -1.607 9.160 1.00 87.81 189 TRP A N 1
ATOM 1492 C CA . TRP A 1 189 ? -14.682 -2.715 9.374 1.00 87.81 189 TRP A CA 1
ATOM 1493 C C . TRP A 1 189 ? -15.350 -4.055 9.066 1.00 87.81 189 TRP A C 1
ATOM 1495 O O . TRP A 1 189 ? -16.525 -4.273 9.361 1.00 87.81 189 TRP A O 1
ATOM 1505 N N . MET A 1 190 ? -14.601 -4.961 8.454 1.00 88.88 190 MET A N 1
ATOM 1506 C CA . MET A 1 190 ? -15.010 -6.334 8.197 1.00 88.88 190 MET A CA 1
ATOM 1507 C C . MET A 1 190 ? -13.933 -7.275 8.709 1.00 88.88 190 MET A C 1
ATOM 1509 O O . MET A 1 190 ? -12.783 -7.165 8.304 1.00 88.88 190 MET A O 1
ATOM 1513 N N . ARG A 1 191 ? -14.320 -8.270 9.507 1.00 88.00 191 ARG A N 1
ATOM 1514 C CA . ARG A 1 191 ? -13.438 -9.396 9.819 1.00 88.00 191 ARG A CA 1
ATOM 1515 C C . ARG A 1 191 ? -13.539 -10.437 8.710 1.00 88.00 191 ARG A C 1
ATOM 1517 O O . ARG A 1 191 ? -14.619 -10.959 8.445 1.00 88.00 191 ARG A O 1
ATOM 1524 N N . ARG A 1 192 ? -12.425 -10.712 8.036 1.00 89.44 192 ARG A N 1
ATOM 1525 C CA . ARG A 1 192 ? -12.312 -11.776 7.029 1.00 89.44 192 ARG A CA 1
ATOM 1526 C C . ARG A 1 192 ? -11.748 -13.032 7.675 1.00 89.44 192 ARG A C 1
ATOM 1528 O O . ARG A 1 192 ? -10.661 -12.959 8.242 1.00 89.44 192 ARG A O 1
ATOM 1535 N N . SER A 1 193 ? -12.457 -14.150 7.560 1.00 89.31 193 SER A N 1
ATOM 1536 C CA . SER A 1 193 ? -11.991 -15.467 8.007 1.00 89.31 193 SER A CA 1
ATOM 1537 C C . SER A 1 193 ? -10.834 -15.982 7.148 1.00 89.31 193 SER A C 1
ATOM 1539 O O . SER A 1 193 ? -10.760 -15.689 5.954 1.00 89.31 193 SER A O 1
ATOM 1541 N N . ARG A 1 194 ? -9.946 -16.767 7.759 1.00 89.62 194 ARG A N 1
ATOM 1542 C CA . ARG A 1 194 ? -8.810 -17.436 7.118 1.00 89.62 194 ARG A CA 1
ATOM 1543 C C . ARG A 1 194 ? -8.896 -18.941 7.328 1.00 89.62 194 ARG A C 1
ATOM 1545 O O . ARG A 1 194 ? -9.361 -19.396 8.369 1.00 89.62 194 ARG A O 1
ATOM 1552 N N . ILE A 1 195 ? -8.404 -19.691 6.350 1.00 90.19 195 ILE A N 1
ATOM 1553 C CA . ILE A 1 195 ? -8.294 -21.148 6.423 1.00 90.19 195 ILE A CA 1
ATOM 1554 C C . ILE A 1 195 ? -6.933 -21.493 7.033 1.00 90.19 195 ILE A C 1
ATOM 1556 O O . ILE A 1 195 ? -5.911 -20.935 6.631 1.00 90.19 195 ILE A O 1
ATOM 1560 N N . ARG A 1 196 ? -6.924 -22.401 8.012 1.00 87.81 196 ARG A N 1
ATOM 1561 C CA . ARG A 1 196 ? -5.703 -23.024 8.531 1.00 87.81 196 ARG A CA 1
ATOM 1562 C C . ARG A 1 196 ? -5.583 -24.410 7.918 1.00 87.81 196 ARG A C 1
ATOM 1564 O O . ARG A 1 196 ? -6.480 -25.226 8.092 1.00 87.81 196 ARG A O 1
ATOM 1571 N N . THR A 1 197 ? -4.459 -24.658 7.263 1.00 90.19 197 THR A N 1
ATOM 1572 C CA . THR A 1 197 ? -4.144 -25.948 6.649 1.00 90.19 197 THR A CA 1
ATOM 1573 C C . THR A 1 197 ? -2.945 -26.564 7.362 1.00 90.19 197 THR A C 1
ATOM 1575 O O . THR A 1 197 ? -1.985 -25.855 7.666 1.00 90.19 197 THR A O 1
ATOM 1578 N N . THR A 1 198 ? -3.003 -27.870 7.614 1.00 93.50 198 THR A N 1
ATOM 1579 C CA . THR A 1 198 ? -1.893 -28.674 8.140 1.00 93.50 198 THR A CA 1
ATOM 1580 C C . THR A 1 198 ? -1.461 -29.645 7.047 1.00 93.50 198 THR A C 1
ATOM 1582 O O . THR A 1 198 ? -2.311 -30.313 6.467 1.00 93.50 198 THR A O 1
ATOM 1585 N N . ILE A 1 199 ? -0.162 -29.703 6.749 1.00 92.88 199 ILE A N 1
ATOM 1586 C CA . ILE A 1 199 ? 0.416 -30.660 5.798 1.00 92.88 199 ILE A CA 1
ATOM 1587 C C . ILE A 1 199 ? 1.167 -31.707 6.618 1.00 92.88 199 ILE A C 1
ATOM 1589 O O . ILE A 1 199 ? 2.053 -31.353 7.394 1.00 92.88 199 ILE A O 1
ATOM 1593 N N . THR A 1 200 ? 0.806 -32.975 6.455 1.00 93.44 200 THR A N 1
ATOM 1594 C CA . THR A 1 200 ? 1.473 -34.121 7.083 1.00 93.44 200 THR A CA 1
ATOM 1595 C C . THR A 1 200 ? 2.196 -34.925 6.009 1.00 93.44 200 THR A C 1
ATOM 1597 O O . THR A 1 200 ? 1.641 -35.154 4.937 1.00 93.44 200 THR A O 1
ATOM 1600 N N . CYS A 1 201 ? 3.430 -35.339 6.284 1.00 91.94 201 CYS A N 1
ATOM 1601 C CA . CYS A 1 201 ? 4.213 -36.208 5.411 1.00 91.94 201 CYS A CA 1
ATOM 1602 C C . CYS A 1 201 ? 4.641 -37.429 6.223 1.00 91.94 201 CYS A C 1
ATOM 1604 O O . CYS A 1 201 ? 5.161 -37.264 7.328 1.00 91.94 201 CYS A O 1
ATOM 1606 N N . GLU A 1 202 ? 4.420 -38.626 5.689 1.00 88.69 202 GLU A N 1
ATOM 1607 C CA . GLU A 1 202 ? 4.989 -39.847 6.254 1.00 88.69 202 GLU A CA 1
ATOM 1608 C C . GLU A 1 202 ? 6.398 -40.039 5.675 1.00 88.69 202 GLU A C 1
ATOM 1610 O O . GLU A 1 202 ? 6.551 -40.075 4.448 1.00 88.69 202 GLU A O 1
ATOM 1615 N N . PRO A 1 203 ? 7.444 -40.125 6.516 1.00 80.56 203 PRO A N 1
ATOM 1616 C CA . PRO A 1 203 ? 8.777 -40.435 6.030 1.00 80.56 203 PRO A CA 1
ATOM 1617 C C . PRO A 1 203 ? 8.776 -41.847 5.437 1.00 80.56 203 PRO A C 1
ATOM 1619 O O . PRO A 1 203 ? 8.376 -42.802 6.101 1.00 80.56 203 PRO A O 1
ATOM 1622 N N . LYS A 1 204 ? 9.232 -41.985 4.188 1.00 77.88 204 LYS A N 1
ATOM 1623 C CA . LYS A 1 204 ? 9.547 -43.300 3.623 1.00 77.88 204 LYS A CA 1
ATOM 1624 C C . LYS A 1 204 ? 10.809 -43.825 4.311 1.00 77.88 204 LYS A C 1
ATOM 1626 O O . LYS A 1 204 ? 11.847 -43.169 4.225 1.00 77.88 204 LYS A O 1
ATOM 1631 N N . LEU A 1 205 ? 10.656 -44.947 5.017 1.00 67.50 205 LEU A N 1
ATOM 1632 C CA . LEU A 1 205 ? 11.739 -45.773 5.562 1.00 67.50 205 LEU A CA 1
ATOM 1633 C C . LEU A 1 205 ? 12.596 -46.364 4.438 1.00 67.50 205 LEU A C 1
ATOM 1635 O O . LEU A 1 205 ? 12.015 -46.684 3.373 1.00 67.50 205 LEU A O 1
#
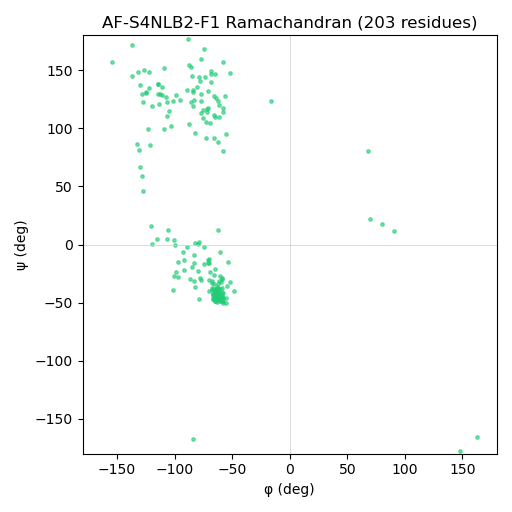
Foldseek 3Di:
DDPPQQFKAKEWQAFDDPPPDPPVPVPPPPDDPPPPPPPQQPFAEEEEEADCAPVNVLCVVCVPDDPVVSLVVCVVVVHPVVVSVVVVVLRVVLSVVLQVLSVVVNHHYDYDYLVRDDVVSVVVGQEYEYEAALVSQCSRSVNDRRNNHHYAYDHSCVVVDQRNRHYGSVCSVPVNVVVVCVNVVRTDIDMDGHDDDDDDDDDDD

InterPro domains:
  IPR002504 NAD kinase [PF01513] (100-156)
  IPR016064 NAD kinase/diacylglycerol kinase-like domain superfamily [SSF111331] (104-202)
  IPR017438 Inorganic polyphosphate/ATP-NAD kinase, N-terminal [G3DSA:3.40.50.10330] (13-204)

Secondary structure (DSSP, 8-state):
--GGGGGEEEEEEEE------TTSSTT-TTS------PPP---SEEEEEE---HHHHHHHHTTTS-HHHHHHHHHHTT--HHHHHHHHHHHHHHHHHHHHHHHHTT-EEEEE-TTT--HHHHHH-SEEEEESSHHHHHHHHHH---TTS-B--B-S-TTT---SSSPPHHHHH-HHHHHHHHHTT-EEEEEEE--------PPP-